Protein AF-A0A2L2WU23-F1 (afdb_monomer_lite)

pLDDT: mean 81.46, std 13.73, range [30.39, 94.69]

Sequence (213 aa):
MAIRAWKSANEEVYANFCKRMDAVAKGDISVLIDMYLMMRDCVPPEALMMYNWLSDFVNSKDVTAITNQQWAGQYTETIAQCITNKRLWIGVNIKMGTIELLTSPKSELLMVHSETPIEIWNRLPQELRSYLIGQLDMFMRNSKGCYLLSKLERKMVYQFLTYISQIIFLSYAVFISGFMANLYDRVMEKKEDLAYCMWKRRVSLTPSGTRDL

Secondary structure (DSSP, 8-state):
-HHHHHHHHSHHHHHHHHHHHHHHTTT--HHHHHHHHHHHTTS-HHHHHHHHHHHHHHTT--HHHHHTS-TTGGGHHHHHHHHH-TT-EEEEETTTTEEEEESS--TTSEEEE---HHHHHHHS-HHHHHHHHHHHHHHTB-TTS-BSS-HHHHHHHHHHHHHHHHHHHHHHHHHHHHHHHHHHHHHHTS--HHHHHHHHHHHHT--------

Radius of gyration: 21.83 Å; chains: 1; bounding box: 50×45×57 Å

Foldseek 3Di:
DVLVVVCVVCVVLLVVLVVQVVCVVVVNCVLVVVVVVLLVVLFDVLCVLLVVLVVCVVVVPDPVVSVPGQNRPPCSVVLVCLQVPQQWKWWFQLVQLDTDIDSDDDPNTDIHHHDQLVVVLVPDDPVVNVVVLVVVLVVQADPVSDGVDDPVVSVVVSRVVSVVVSSVVVSVVSSSSSSSVSLVCCCPVVVDSSSSSVVVVVVVPDPDPPDDD

Structure (mmCIF, N/CA/C/O backbone):
data_AF-A0A2L2WU23-F1
#
_entry.id   AF-A0A2L2WU23-F1
#
loop_
_atom_site.group_PDB
_atom_site.id
_atom_site.type_symbol
_atom_site.label_atom_id
_atom_site.label_alt_id
_atom_site.label_comp_id
_atom_site.label_asym_id
_atom_site.label_entity_id
_atom_site.label_seq_id
_atom_site.pdbx_PDB_ins_code
_atom_site.Cartn_x
_atom_site.Cartn_y
_atom_site.Cartn_z
_atom_site.occupancy
_atom_site.B_iso_or_equiv
_atom_site.auth_seq_id
_atom_site.auth_comp_id
_atom_site.auth_asym_id
_atom_site.auth_atom_id
_atom_site.pdbx_PDB_model_num
ATOM 1 N N . MET A 1 1 ? 14.433 -18.465 -18.340 1.00 43.06 1 MET A N 1
ATOM 2 C CA . MET A 1 1 ? 15.187 -18.437 -19.626 1.00 43.06 1 MET A CA 1
ATOM 3 C C . MET A 1 1 ? 15.244 -17.067 -20.350 1.00 43.06 1 MET A C 1
ATOM 5 O O . MET A 1 1 ? 16.339 -16.667 -20.728 1.00 43.06 1 MET A O 1
ATOM 9 N N . ALA A 1 2 ? 14.149 -16.299 -20.492 1.00 53.19 2 ALA A N 1
ATOM 10 C CA . ALA A 1 2 ? 14.125 -15.024 -21.251 1.00 53.19 2 ALA A CA 1
ATOM 11 C C . ALA A 1 2 ? 15.047 -13.898 -20.713 1.00 53.19 2 ALA A C 1
ATOM 13 O O . ALA A 1 2 ? 15.707 -13.206 -21.483 1.00 53.19 2 ALA A O 1
ATOM 14 N N . ILE A 1 3 ? 15.172 -13.761 -19.387 1.00 47.31 3 ILE A N 1
ATOM 15 C CA . ILE A 1 3 ? 15.964 -12.689 -18.746 1.00 47.31 3 ILE A CA 1
ATOM 16 C C . ILE A 1 3 ? 17.479 -12.830 -19.009 1.00 47.31 3 ILE A C 1
ATOM 18 O O . ILE A 1 3 ? 18.181 -11.829 -19.130 1.00 47.31 3 ILE A O 1
ATOM 22 N N . ARG A 1 4 ? 18.008 -14.060 -19.127 1.00 51.59 4 ARG A N 1
ATOM 23 C CA . ARG A 1 4 ? 19.444 -14.291 -19.400 1.00 51.59 4 ARG A CA 1
ATOM 24 C C . ARG A 1 4 ? 19.812 -13.964 -20.848 1.00 51.59 4 ARG A C 1
ATOM 26 O O . ARG A 1 4 ? 20.832 -13.320 -21.069 1.00 51.59 4 ARG A O 1
ATOM 33 N N . ALA A 1 5 ? 18.964 -14.349 -21.802 1.00 57.47 5 ALA A N 1
ATOM 34 C CA . ALA A 1 5 ? 19.146 -14.011 -23.213 1.00 57.47 5 ALA A CA 1
ATOM 35 C C . ALA A 1 5 ? 19.104 -12.488 -23.434 1.00 57.47 5 ALA A C 1
ATOM 37 O O . ALA A 1 5 ? 19.942 -11.930 -24.135 1.00 57.47 5 ALA A O 1
ATOM 38 N N . TRP A 1 6 ? 18.199 -11.794 -22.742 1.00 57.72 6 TRP A N 1
ATOM 39 C CA . TRP A 1 6 ? 18.045 -10.344 -22.866 1.00 57.72 6 TRP A CA 1
ATOM 40 C C . TRP A 1 6 ? 19.124 -9.543 -22.108 1.00 57.72 6 TRP A C 1
ATOM 42 O O . TRP A 1 6 ? 19.470 -8.435 -22.513 1.00 57.72 6 TRP A O 1
ATOM 52 N N . LYS A 1 7 ? 19.728 -10.125 -21.055 1.00 52.91 7 LYS A N 1
ATOM 53 C CA . LYS A 1 7 ? 20.923 -9.587 -20.375 1.00 52.91 7 LYS A CA 1
ATOM 54 C C . LYS A 1 7 ? 22.133 -9.518 -21.303 1.00 52.91 7 LYS A C 1
ATOM 56 O O . LYS A 1 7 ? 22.841 -8.521 -21.244 1.00 52.91 7 LYS A O 1
ATOM 61 N N . SER A 1 8 ? 22.335 -10.542 -22.130 1.00 64.19 8 SER A N 1
ATOM 62 C CA . SER A 1 8 ? 23.409 -10.561 -23.130 1.00 64.19 8 SER A CA 1
ATOM 63 C C . SER A 1 8 ? 23.179 -9.537 -24.242 1.00 64.19 8 SER A C 1
ATOM 65 O O . SER A 1 8 ? 24.140 -9.003 -24.776 1.00 64.19 8 SER A O 1
ATOM 67 N N . ALA A 1 9 ? 21.917 -9.255 -24.582 1.00 70.50 9 ALA A N 1
ATOM 68 C CA . ALA A 1 9 ? 21.565 -8.299 -25.631 1.00 70.50 9 ALA A CA 1
ATOM 69 C C . ALA A 1 9 ? 21.628 -6.823 -25.182 1.00 70.50 9 ALA A C 1
ATOM 71 O O . ALA A 1 9 ? 21.719 -5.947 -26.031 1.00 70.50 9 ALA A O 1
ATOM 72 N N . ASN A 1 10 ? 21.589 -6.541 -23.871 1.00 74.75 10 ASN A N 1
ATOM 73 C CA . ASN A 1 10 ? 21.481 -5.180 -23.311 1.00 74.75 10 ASN A CA 1
ATOM 74 C C . ASN A 1 10 ? 22.509 -4.924 -22.189 1.00 74.75 10 ASN A C 1
ATOM 76 O O . ASN A 1 10 ? 22.209 -4.308 -21.159 1.00 74.75 10 ASN A O 1
ATOM 80 N N . GLU A 1 11 ? 23.713 -5.479 -22.331 1.00 78.81 11 GLU A N 1
ATOM 81 C CA . GLU A 1 11 ? 24.765 -5.394 -21.312 1.00 78.81 11 GLU A CA 1
ATOM 82 C C . GLU A 1 11 ? 25.292 -3.963 -21.140 1.00 78.81 11 GLU A C 1
ATOM 84 O O . GLU A 1 11 ? 25.445 -3.499 -20.009 1.00 78.81 11 GLU A O 1
ATOM 89 N N . GLU A 1 12 ? 25.460 -3.239 -22.247 1.00 82.81 12 GLU A N 1
ATOM 90 C CA . GLU A 1 12 ? 25.927 -1.849 -22.266 1.00 82.81 12 GLU A CA 1
ATOM 91 C C . GLU A 1 12 ? 24.953 -0.898 -21.556 1.00 82.81 12 GLU A C 1
ATOM 93 O O . GLU A 1 12 ? 25.359 -0.116 -20.694 1.00 82.81 12 GLU A O 1
ATOM 98 N N . VAL A 1 13 ? 23.651 -1.036 -21.831 1.00 83.31 13 VAL A N 1
ATOM 99 C CA . VAL A 1 13 ? 22.577 -0.271 -21.176 1.00 83.31 13 VAL A CA 1
ATOM 100 C C . VAL A 1 13 ? 22.636 -0.445 -19.656 1.00 83.31 13 VAL A C 1
ATOM 102 O O . VAL A 1 13 ? 22.586 0.526 -18.897 1.00 83.31 13 VAL A O 1
ATOM 105 N N . TYR A 1 14 ? 22.805 -1.686 -19.193 1.00 82.62 14 TYR A N 1
ATOM 106 C CA . TYR A 1 14 ? 22.882 -1.973 -17.765 1.00 82.62 14 TYR A CA 1
ATOM 107 C C . TYR A 1 14 ? 24.182 -1.477 -17.124 1.00 82.62 14 TYR A C 1
ATOM 109 O O . TYR A 1 14 ? 24.151 -0.964 -16.006 1.00 82.62 14 TYR A O 1
ATOM 117 N N . ALA A 1 15 ? 25.320 -1.608 -17.808 1.00 85.06 15 ALA A N 1
ATOM 118 C CA . ALA A 1 15 ? 26.594 -1.081 -17.329 1.00 85.06 15 ALA A CA 1
ATOM 119 C C . ALA A 1 15 ? 26.538 0.447 -17.170 1.00 85.06 15 ALA A C 1
ATOM 121 O O . ALA A 1 15 ? 26.981 0.980 -16.149 1.00 85.06 15 ALA A O 1
ATOM 122 N N . ASN A 1 16 ? 25.915 1.144 -18.126 1.00 88.69 16 ASN A N 1
ATOM 123 C CA . ASN A 1 16 ? 25.676 2.579 -18.035 1.00 88.69 16 ASN A CA 1
ATOM 124 C C . ASN A 1 16 ? 24.768 2.930 -16.845 1.00 88.69 16 ASN A C 1
ATOM 126 O O . ASN A 1 16 ? 25.103 3.812 -16.057 1.00 88.69 16 ASN A O 1
ATOM 130 N N . PHE A 1 17 ? 23.663 2.205 -16.644 1.00 87.69 17 PHE A N 1
ATOM 131 C CA . PHE A 1 17 ? 22.803 2.399 -15.471 1.00 87.69 17 PHE A CA 1
ATOM 132 C C . PHE A 1 17 ? 23.567 2.228 -14.147 1.00 87.69 17 PHE A C 1
ATOM 134 O O . PHE A 1 17 ? 23.446 3.077 -13.265 1.00 87.69 17 PHE A O 1
ATOM 141 N N . CYS A 1 18 ? 24.394 1.186 -14.009 1.00 86.50 18 CYS A N 1
ATOM 142 C CA . CYS A 1 18 ? 25.235 0.991 -12.823 1.00 86.50 18 CYS A CA 1
ATOM 143 C C . CYS A 1 18 ? 26.189 2.172 -12.599 1.00 86.50 18 CYS A C 1
ATOM 145 O O . CYS A 1 18 ? 26.242 2.709 -11.496 1.00 86.50 18 CYS A O 1
ATOM 147 N N . LYS A 1 19 ? 26.864 2.645 -13.653 1.00 91.31 19 LYS A N 1
ATOM 148 C CA . LYS A 1 19 ? 27.746 3.819 -13.579 1.00 91.31 19 LYS A CA 1
ATOM 149 C C . LYS A 1 19 ? 27.000 5.068 -13.101 1.00 91.31 19 LYS A C 1
ATOM 151 O O . LYS A 1 19 ? 27.521 5.816 -12.276 1.00 91.31 19 LYS A O 1
ATOM 156 N N . ARG A 1 20 ? 25.778 5.291 -13.597 1.00 92.19 20 ARG A N 1
ATOM 157 C CA . ARG A 1 20 ? 24.922 6.404 -13.161 1.00 92.19 20 ARG A CA 1
ATOM 158 C C . ARG A 1 20 ? 24.491 6.251 -11.700 1.00 92.19 20 ARG A C 1
ATOM 160 O O . ARG A 1 20 ? 24.476 7.231 -10.968 1.00 92.19 20 ARG A O 1
ATOM 167 N N . MET A 1 21 ? 24.195 5.031 -11.252 1.00 89.81 21 MET A N 1
ATOM 168 C CA . MET A 1 21 ? 23.895 4.749 -9.844 1.00 89.81 21 MET A CA 1
ATOM 169 C C . MET A 1 21 ? 25.093 5.003 -8.923 1.00 89.81 21 MET A C 1
ATOM 171 O O . MET A 1 21 ? 24.903 5.539 -7.836 1.00 89.81 21 MET A O 1
ATOM 175 N N . ASP A 1 22 ? 26.314 4.675 -9.346 1.00 91.56 22 ASP A N 1
ATOM 176 C CA . ASP A 1 22 ? 27.530 4.959 -8.571 1.00 91.56 22 ASP A CA 1
ATOM 177 C C . ASP A 1 22 ? 27.827 6.467 -8.500 1.00 91.56 22 ASP A C 1
ATOM 179 O O . ASP A 1 22 ? 28.384 6.960 -7.515 1.00 91.56 22 ASP A O 1
ATOM 183 N N . ALA A 1 23 ? 27.424 7.225 -9.524 1.00 93.88 23 ALA A N 1
ATOM 184 C CA . ALA A 1 23 ? 27.552 8.680 -9.554 1.00 93.88 23 ALA A CA 1
ATOM 185 C C . ALA A 1 23 ? 26.626 9.393 -8.547 1.00 93.88 23 ALA A C 1
ATOM 187 O O . ALA A 1 23 ? 26.940 10.511 -8.135 1.00 93.88 23 ALA A O 1
ATOM 188 N N . VAL A 1 24 ? 25.571 8.729 -8.054 1.00 94.31 24 VAL A N 1
ATOM 189 C CA . VAL A 1 24 ? 24.701 9.254 -6.981 1.00 94.31 24 VAL A CA 1
ATOM 190 C C . VAL A 1 24 ? 25.503 9.559 -5.719 1.00 94.31 24 VAL A C 1
ATOM 192 O O . VAL A 1 24 ? 25.314 10.610 -5.112 1.00 94.31 24 VAL A O 1
ATOM 195 N N . ALA A 1 25 ? 26.458 8.696 -5.355 1.00 90.75 25 ALA A N 1
ATOM 196 C CA . ALA A 1 25 ? 27.334 8.926 -4.202 1.00 90.75 25 ALA A CA 1
ATOM 197 C C . ALA A 1 25 ? 28.222 10.175 -4.364 1.00 90.75 25 ALA A C 1
ATOM 199 O O . A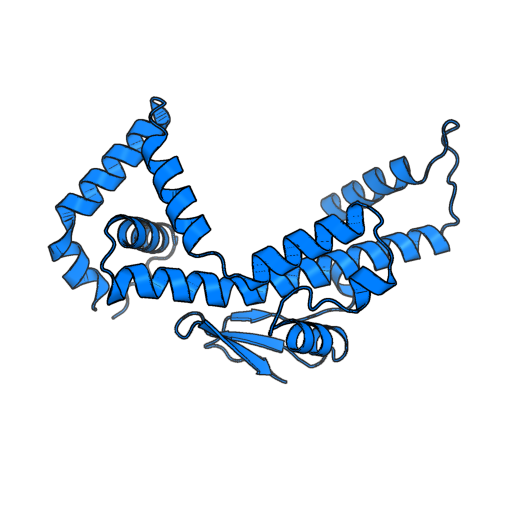LA A 1 25 ? 28.757 10.690 -3.386 1.00 90.75 25 ALA A O 1
ATOM 200 N N . LYS A 1 26 ? 28.371 10.668 -5.599 1.00 94.31 26 LYS A N 1
ATOM 201 C CA . LYS A 1 26 ? 29.126 11.873 -5.96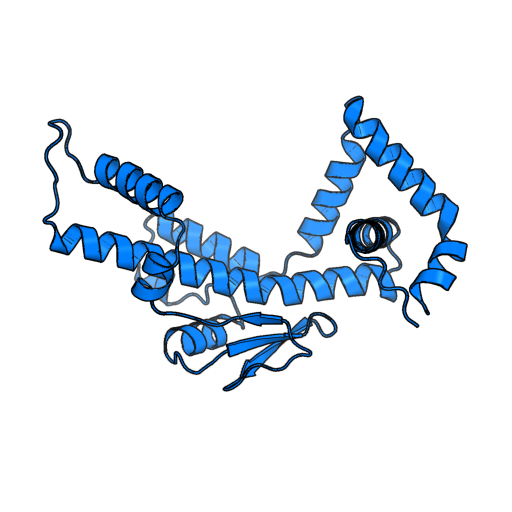1 1.00 94.31 26 LYS A CA 1
ATOM 202 C C . LYS A 1 26 ? 28.218 13.086 -6.211 1.00 94.31 26 LYS A C 1
ATOM 204 O O . LYS A 1 26 ? 28.714 14.125 -6.632 1.00 94.31 26 LYS A O 1
ATOM 209 N N . GLY A 1 27 ? 26.914 12.961 -5.950 1.00 92.88 27 GLY A N 1
ATOM 210 C CA . GLY A 1 27 ? 25.930 14.040 -6.062 1.00 92.88 27 GLY A CA 1
ATOM 211 C C . GLY A 1 27 ? 25.164 14.104 -7.387 1.00 92.88 27 GLY A C 1
ATOM 212 O O . GLY A 1 27 ? 24.261 14.929 -7.505 1.00 92.88 27 GLY A O 1
ATOM 213 N N . ASP A 1 28 ? 25.455 13.241 -8.367 1.00 94.69 28 ASP A N 1
ATOM 214 C CA . ASP A 1 28 ? 24.649 13.158 -9.592 1.00 94.69 28 ASP A CA 1
ATOM 215 C C . ASP A 1 28 ? 23.385 12.327 -9.338 1.00 94.69 28 ASP A C 1
ATOM 217 O O . ASP A 1 28 ? 23.391 11.096 -9.378 1.00 94.69 28 ASP A O 1
ATOM 221 N N . ILE A 1 29 ? 22.282 13.020 -9.069 1.00 93.50 29 ILE A N 1
ATOM 222 C CA . ILE A 1 29 ? 20.980 12.410 -8.784 1.00 93.50 29 ILE A CA 1
ATOM 223 C C . ILE A 1 29 ? 20.111 12.205 -10.033 1.00 93.50 29 ILE A C 1
ATOM 225 O O . ILE A 1 29 ? 18.953 11.812 -9.895 1.00 93.50 29 ILE A O 1
ATOM 229 N N . SER A 1 30 ? 20.626 12.452 -11.245 1.00 93.44 30 SER A N 1
ATOM 230 C CA . SER A 1 30 ? 19.836 12.371 -12.487 1.00 93.44 30 SER A CA 1
ATOM 231 C C . SER A 1 30 ? 19.141 11.018 -12.648 1.00 93.44 30 SER A C 1
ATOM 233 O O . SER A 1 30 ? 17.961 10.954 -12.975 1.00 93.44 30 SER A O 1
ATOM 235 N N . VAL A 1 31 ? 19.840 9.924 -12.331 1.00 90.00 31 VAL A N 1
ATOM 236 C CA . VAL A 1 31 ? 19.267 8.574 -12.399 1.00 90.00 31 VAL A CA 1
ATOM 237 C C . VAL A 1 31 ? 18.125 8.383 -11.408 1.00 90.00 31 VAL A C 1
ATOM 239 O O . VAL A 1 31 ? 17.145 7.731 -11.743 1.00 90.00 31 VAL A O 1
ATOM 242 N N . LEU A 1 32 ? 18.193 8.988 -10.218 1.00 91.19 32 LEU A N 1
ATOM 243 C CA . LEU A 1 32 ? 17.108 8.912 -9.239 1.00 91.19 32 LEU A CA 1
ATOM 244 C C . LEU A 1 32 ? 15.871 9.678 -9.714 1.00 91.19 32 LEU A C 1
ATOM 246 O O . LEU A 1 32 ? 14.756 9.206 -9.501 1.00 91.19 32 LEU A O 1
ATOM 250 N N . ILE A 1 33 ? 16.065 10.825 -10.372 1.00 92.25 33 ILE A N 1
ATOM 251 C CA . ILE A 1 33 ? 14.976 11.603 -10.975 1.00 92.25 33 ILE A CA 1
ATOM 252 C C . ILE A 1 33 ? 14.303 10.783 -12.075 1.00 92.25 33 ILE A C 1
ATOM 254 O O . ILE A 1 33 ? 13.083 10.630 -12.050 1.00 92.25 33 ILE A O 1
ATOM 258 N N . ASP A 1 34 ? 15.081 10.191 -12.982 1.00 91.12 34 ASP A N 1
ATOM 259 C CA . ASP A 1 34 ? 14.532 9.359 -14.055 1.00 91.12 34 ASP A CA 1
ATOM 260 C C . ASP A 1 34 ? 13.755 8.161 -13.488 1.00 91.12 34 ASP A C 1
ATOM 262 O O . ASP A 1 34 ? 12.643 7.862 -13.928 1.00 91.12 34 ASP A O 1
ATOM 266 N N . MET A 1 35 ? 14.315 7.486 -12.474 1.00 90.00 35 MET A N 1
ATOM 267 C CA . MET A 1 35 ? 13.651 6.372 -11.792 1.00 90.00 35 MET A CA 1
ATOM 268 C C . MET A 1 35 ? 12.337 6.827 -11.152 1.00 90.00 35 MET A C 1
ATOM 270 O O . MET A 1 35 ? 11.329 6.133 -11.265 1.00 90.00 35 MET A O 1
ATOM 274 N N . TYR A 1 36 ? 12.331 7.984 -10.488 1.00 89.69 36 TYR A N 1
ATOM 275 C CA . TYR A 1 36 ? 11.132 8.546 -9.874 1.00 89.69 36 TYR A CA 1
ATOM 276 C C . TYR A 1 36 ? 10.054 8.862 -10.911 1.00 89.69 36 TYR A C 1
ATOM 278 O O . TYR A 1 36 ? 8.905 8.473 -10.712 1.00 89.69 36 TYR A O 1
ATOM 286 N N . LEU A 1 37 ? 10.410 9.519 -12.018 1.00 90.44 37 LEU A N 1
ATOM 287 C CA . LEU A 1 37 ? 9.469 9.841 -13.092 1.00 90.44 37 LEU A CA 1
ATOM 288 C C . LEU A 1 37 ? 8.864 8.569 -13.691 1.00 90.44 37 LEU A C 1
ATOM 290 O O . LEU A 1 37 ? 7.648 8.482 -13.836 1.00 90.44 37 LEU A O 1
ATOM 294 N N . MET A 1 38 ? 9.684 7.547 -13.939 1.00 89.50 38 MET A N 1
ATOM 295 C CA . MET A 1 38 ? 9.197 6.269 -14.452 1.00 89.50 38 MET A CA 1
ATOM 296 C C . MET A 1 38 ? 8.267 5.567 -13.454 1.00 89.50 38 MET A C 1
ATOM 298 O O . MET A 1 38 ? 7.190 5.113 -13.837 1.00 89.50 38 MET A O 1
ATOM 302 N N . MET A 1 39 ? 8.624 5.533 -12.163 1.00 88.31 39 MET A N 1
ATOM 303 C CA . MET A 1 39 ? 7.749 4.983 -11.123 1.00 88.31 39 MET A CA 1
ATOM 304 C C . MET A 1 39 ? 6.433 5.753 -11.031 1.00 88.31 39 MET A C 1
ATOM 306 O O . MET A 1 39 ? 5.379 5.127 -10.996 1.00 88.31 39 MET A O 1
ATOM 310 N N . ARG A 1 40 ? 6.475 7.090 -11.031 1.00 89.50 40 ARG A N 1
ATOM 311 C CA . ARG A 1 40 ? 5.285 7.950 -11.019 1.00 89.50 40 ARG A CA 1
ATOM 312 C C . ARG A 1 40 ? 4.356 7.597 -12.173 1.00 89.50 40 ARG A C 1
ATOM 314 O O . ARG A 1 40 ? 3.166 7.419 -11.957 1.00 89.50 40 ARG A O 1
ATOM 321 N N . ASP A 1 41 ? 4.903 7.436 -13.368 1.00 90.06 41 ASP A N 1
ATOM 322 C CA . ASP A 1 41 ? 4.113 7.123 -14.552 1.00 90.06 41 ASP A CA 1
ATOM 323 C C . ASP A 1 41 ? 3.659 5.645 -14.609 1.00 90.06 41 ASP A C 1
ATOM 325 O O . ASP A 1 41 ? 2.952 5.254 -15.539 1.00 90.06 41 ASP A O 1
ATOM 329 N N . CYS A 1 42 ? 4.077 4.808 -13.650 1.00 90.00 42 CYS A N 1
ATOM 330 C CA . CYS A 1 42 ? 3.531 3.467 -13.421 1.00 90.00 42 CYS A CA 1
ATOM 331 C C . CYS A 1 42 ? 2.439 3.450 -12.343 1.00 90.00 42 CYS A C 1
ATOM 333 O O . CYS A 1 42 ? 1.738 2.446 -12.219 1.00 90.00 42 CYS A O 1
ATOM 335 N N . VAL A 1 43 ? 2.286 4.515 -11.548 1.00 91.19 43 VAL A N 1
ATOM 336 C CA . VAL A 1 43 ? 1.273 4.575 -10.488 1.00 91.19 43 VAL A CA 1
ATOM 337 C C . VAL A 1 43 ? -0.124 4.519 -11.119 1.00 91.19 43 VAL A C 1
ATOM 339 O O . VAL A 1 43 ? -0.428 5.341 -11.985 1.00 91.19 43 VAL A O 1
ATOM 342 N N . PRO A 1 44 ? -0.985 3.569 -10.712 1.00 91.62 44 PRO A N 1
ATOM 343 C CA . PRO A 1 44 ? -2.335 3.477 -11.252 1.00 91.62 44 PRO A CA 1
ATOM 344 C C . PRO A 1 44 ? -3.185 4.685 -10.815 1.00 91.62 44 PRO A C 1
ATOM 346 O O . PRO A 1 44 ? -2.991 5.203 -9.709 1.00 91.62 44 PRO A O 1
ATOM 349 N N . PRO A 1 45 ? -4.146 5.137 -11.642 1.00 91.69 45 PRO A N 1
ATOM 350 C CA . PRO A 1 45 ? -4.976 6.303 -11.333 1.00 91.69 45 PRO A CA 1
ATOM 351 C C . PRO A 1 45 ? -5.768 6.144 -10.026 1.00 91.69 45 PRO A C 1
ATOM 353 O O . PRO A 1 45 ? -5.986 7.127 -9.319 1.00 91.69 45 PRO A O 1
ATOM 356 N N . GLU A 1 46 ? -6.132 4.919 -9.644 1.00 92.69 46 GLU A N 1
ATOM 357 C CA . GLU A 1 46 ? -6.817 4.617 -8.385 1.00 92.69 46 GLU A CA 1
ATOM 358 C C . GLU A 1 46 ? -5.999 5.028 -7.152 1.00 92.69 46 GLU A C 1
ATOM 360 O O . GLU A 1 46 ? -6.572 5.450 -6.148 1.00 92.69 46 GLU A O 1
ATOM 365 N N . ALA A 1 47 ? -4.665 4.991 -7.228 1.00 92.12 47 ALA A N 1
ATOM 366 C CA . ALA A 1 47 ? -3.823 5.481 -6.141 1.00 92.12 47 ALA A CA 1
ATOM 367 C C . ALA A 1 47 ? -3.950 6.999 -5.972 1.00 92.12 47 ALA A C 1
ATOM 369 O O . ALA A 1 47 ? -4.017 7.494 -4.848 1.00 92.12 47 ALA A O 1
ATOM 370 N N . LEU A 1 48 ? -4.049 7.745 -7.078 1.00 89.81 48 LEU A N 1
ATOM 371 C CA . LEU A 1 48 ? -4.284 9.187 -7.034 1.00 89.81 48 LEU A CA 1
ATOM 372 C C . LEU A 1 48 ? -5.663 9.516 -6.449 1.00 89.81 48 LEU A C 1
ATOM 374 O O . LEU A 1 48 ? -5.776 10.451 -5.658 1.00 89.81 48 LEU A O 1
ATOM 378 N N . MET A 1 49 ? -6.690 8.723 -6.774 1.00 91.19 49 MET A N 1
ATOM 379 C CA . MET A 1 49 ? -8.020 8.859 -6.166 1.00 91.19 49 MET A CA 1
ATOM 380 C C . MET A 1 49 ? -7.951 8.716 -4.644 1.00 91.19 49 MET A C 1
ATOM 382 O O . MET A 1 49 ? -8.528 9.535 -3.931 1.00 91.19 49 MET A O 1
ATOM 386 N N . MET A 1 50 ? -7.175 7.753 -4.142 1.00 91.38 50 MET A N 1
ATOM 387 C CA . MET A 1 50 ? -6.987 7.559 -2.705 1.00 91.38 50 MET A CA 1
ATOM 388 C C . MET A 1 50 ? -6.278 8.737 -2.043 1.00 91.38 50 MET A C 1
ATOM 390 O O . MET A 1 50 ? -6.683 9.163 -0.964 1.00 91.38 50 MET A O 1
ATOM 394 N N . TYR A 1 51 ? -5.233 9.284 -2.666 1.00 88.62 51 TYR A N 1
ATOM 395 C CA . TYR A 1 51 ? -4.544 10.456 -2.124 1.00 88.62 51 TYR A CA 1
ATOM 396 C C . TYR A 1 51 ? -5.449 11.687 -2.079 1.00 88.62 51 TYR A C 1
ATOM 398 O O . TYR A 1 51 ? -5.444 12.406 -1.080 1.00 88.62 51 TYR A O 1
ATOM 406 N N . ASN A 1 52 ? -6.255 11.904 -3.119 1.00 88.12 52 ASN A N 1
ATOM 407 C CA . ASN A 1 52 ? -7.239 12.985 -3.144 1.00 88.12 52 ASN A CA 1
ATOM 408 C C . ASN A 1 52 ? -8.297 12.788 -2.052 1.00 88.12 52 ASN A C 1
ATOM 410 O O . ASN A 1 52 ? -8.573 13.714 -1.295 1.00 88.12 52 ASN A O 1
ATOM 414 N N . TRP A 1 53 ? -8.810 11.566 -1.906 1.00 87.88 53 TRP A N 1
ATOM 415 C CA . TRP A 1 53 ? -9.764 11.209 -0.858 1.00 87.88 53 TRP A CA 1
ATOM 416 C C . TRP A 1 53 ? -9.190 11.425 0.552 1.00 87.88 53 TRP A C 1
ATOM 418 O O . TRP A 1 53 ? -9.839 12.026 1.406 1.00 87.88 53 TRP A O 1
ATOM 428 N N . LEU A 1 54 ? -7.940 11.012 0.795 1.00 86.75 54 LEU A N 1
ATOM 429 C CA . LEU A 1 54 ? -7.238 11.256 2.060 1.00 86.75 54 LEU A CA 1
ATOM 430 C C . LEU A 1 54 ? -7.020 12.751 2.314 1.00 86.75 54 LEU A C 1
ATOM 432 O O . LEU A 1 54 ? -7.155 13.204 3.449 1.00 86.75 54 LEU A O 1
ATOM 436 N N . SER A 1 55 ? -6.689 13.521 1.276 1.00 85.56 55 SER A N 1
ATOM 437 C CA . SER A 1 55 ? -6.539 14.972 1.382 1.00 85.56 55 SER A CA 1
ATOM 438 C C . SER A 1 55 ? -7.857 15.633 1.778 1.00 85.56 55 SER A C 1
ATOM 440 O O . SER A 1 55 ? -7.880 16.453 2.693 1.00 85.56 55 SER A O 1
ATOM 442 N N . ASP A 1 56 ? -8.961 15.237 1.150 1.00 86.06 56 ASP A N 1
ATOM 443 C CA . ASP A 1 56 ? -10.300 15.738 1.462 1.00 86.06 56 ASP A CA 1
ATOM 444 C C . ASP A 1 56 ? -10.713 15.392 2.899 1.00 86.06 56 ASP A C 1
ATOM 446 O O . ASP A 1 56 ? -11.251 16.248 3.606 1.00 86.06 56 ASP A O 1
ATOM 450 N N . PHE A 1 57 ? -10.379 14.181 3.355 1.00 82.06 57 PHE A N 1
ATOM 451 C CA . PHE A 1 57 ? -10.585 13.736 4.732 1.00 82.06 57 PHE A CA 1
ATOM 452 C C . PHE A 1 57 ? -9.800 14.579 5.746 1.00 82.06 57 PHE A C 1
ATOM 454 O O . PHE A 1 57 ? -10.375 15.080 6.711 1.00 82.06 57 PHE A O 1
ATOM 461 N N . VAL A 1 58 ? -8.498 14.786 5.526 1.00 82.56 58 VAL A N 1
ATOM 462 C CA . VAL A 1 58 ? -7.645 15.576 6.434 1.00 82.56 58 VAL A CA 1
ATOM 463 C C . VAL A 1 58 ? -8.052 17.049 6.446 1.00 82.56 58 VAL A C 1
ATOM 465 O O . VAL A 1 58 ? -8.070 17.680 7.501 1.00 82.56 58 VAL A O 1
ATOM 468 N N . ASN A 1 59 ? -8.441 17.590 5.292 1.00 84.50 59 ASN A N 1
ATOM 469 C CA . ASN A 1 59 ? -8.889 18.975 5.160 1.00 84.50 59 ASN A CA 1
ATOM 470 C C . ASN A 1 59 ? -10.329 19.198 5.653 1.00 84.50 59 ASN A C 1
ATOM 472 O O . ASN A 1 59 ? -10.870 20.284 5.459 1.00 84.50 59 ASN A O 1
ATOM 476 N N . SER A 1 60 ? -10.941 18.198 6.304 1.00 76.38 60 SER A N 1
ATOM 477 C CA . SER A 1 60 ? -12.273 18.286 6.915 1.00 76.38 60 SER A CA 1
ATOM 478 C C . SER A 1 60 ? -13.349 18.774 5.942 1.00 76.38 60 SER A C 1
ATOM 480 O O . SER A 1 60 ? -14.254 19.521 6.325 1.00 76.38 60 SER A O 1
ATOM 482 N N . LYS A 1 61 ? -13.254 18.366 4.669 1.00 78.81 61 LYS A N 1
ATOM 483 C CA . LYS A 1 61 ? -14.363 18.550 3.729 1.00 78.81 61 LYS A CA 1
ATOM 484 C C . LYS A 1 61 ? -15.585 17.769 4.220 1.00 78.81 61 LYS A C 1
ATOM 486 O O . LYS A 1 61 ? -15.471 16.860 5.039 1.00 78.81 61 LYS A O 1
ATOM 491 N N . ASP A 1 62 ? -16.760 18.146 3.721 1.00 77.25 62 ASP A N 1
ATOM 492 C CA . ASP A 1 62 ? -18.029 17.535 4.120 1.00 77.25 62 ASP A CA 1
ATOM 493 C C . ASP A 1 62 ? -17.970 15.998 4.023 1.00 77.25 62 ASP A C 1
ATOM 495 O O . ASP A 1 62 ? -17.588 15.436 2.994 1.00 77.25 62 ASP A O 1
ATOM 499 N N . VAL A 1 63 ? -18.370 15.318 5.101 1.00 69.88 63 VAL A N 1
ATOM 500 C CA . VAL A 1 63 ? -18.385 13.851 5.196 1.00 69.88 63 VAL A CA 1
ATOM 501 C C . VAL A 1 63 ? -19.201 13.232 4.060 1.00 69.88 63 VAL A C 1
ATOM 503 O O . VAL A 1 63 ? -18.804 12.206 3.517 1.00 69.88 63 VAL A O 1
ATOM 506 N N . THR A 1 64 ? -20.289 13.874 3.635 1.00 67.88 64 THR A N 1
ATOM 507 C CA . THR A 1 64 ? -21.123 13.406 2.518 1.00 67.88 64 THR A CA 1
ATOM 508 C C . THR A 1 64 ? -20.396 13.468 1.173 1.00 67.88 64 THR A C 1
ATOM 510 O O . THR A 1 64 ? -20.609 12.611 0.314 1.00 67.88 64 THR A O 1
ATOM 513 N N . ALA A 1 65 ? -19.483 14.426 0.991 1.00 67.44 65 ALA A N 1
ATOM 514 C CA . ALA A 1 65 ? -18.628 14.498 -0.190 1.00 67.44 65 ALA A CA 1
ATOM 515 C C . ALA A 1 65 ? -17.567 13.383 -0.190 1.00 67.44 65 ALA A C 1
ATOM 517 O O . ALA A 1 65 ? -17.204 12.891 -1.255 1.00 67.44 65 ALA A O 1
ATOM 518 N N . ILE A 1 66 ? -17.118 12.951 0.992 1.00 67.38 66 ILE A N 1
ATOM 519 C CA . ILE A 1 66 ? -16.110 11.897 1.185 1.00 67.38 66 ILE A CA 1
ATOM 520 C C . ILE A 1 66 ? -16.721 10.495 1.025 1.00 67.38 66 ILE A C 1
ATOM 522 O O . ILE A 1 66 ? -16.091 9.614 0.440 1.00 67.38 66 ILE A O 1
ATOM 526 N N . THR A 1 67 ? -17.946 10.264 1.513 1.00 68.75 67 THR A N 1
ATOM 527 C CA . THR A 1 67 ? -18.603 8.941 1.469 1.00 68.75 67 THR A CA 1
ATOM 528 C C . THR A 1 67 ? -19.120 8.555 0.087 1.00 68.75 67 THR A C 1
ATOM 530 O O . THR A 1 67 ? -19.273 7.372 -0.193 1.00 68.75 67 THR A O 1
ATOM 533 N N . ASN A 1 68 ? -19.391 9.535 -0.778 1.00 70.62 68 ASN A N 1
ATOM 534 C CA . ASN A 1 68 ? -19.887 9.293 -2.136 1.00 70.62 68 ASN A CA 1
ATOM 535 C C . ASN A 1 68 ? -18.763 9.037 -3.157 1.00 70.62 68 ASN A C 1
ATOM 537 O O . ASN A 1 68 ? -19.042 8.776 -4.326 1.00 70.62 68 ASN A O 1
ATOM 541 N N . GLN A 1 69 ? -17.496 9.113 -2.740 1.00 74.38 69 GLN A N 1
ATOM 542 C CA . GLN A 1 69 ? -16.343 8.875 -3.603 1.00 74.38 69 GLN A CA 1
ATOM 543 C C . GLN A 1 69 ? -15.824 7.440 -3.465 1.00 74.38 69 GLN A C 1
ATOM 545 O O . GLN A 1 69 ? -15.638 6.921 -2.364 1.00 74.38 69 GLN A O 1
ATOM 550 N N . GLN A 1 70 ? -15.501 6.814 -4.597 1.00 85.00 70 GLN A N 1
ATOM 551 C CA . GLN A 1 70 ? -14.702 5.591 -4.609 1.00 85.00 70 GLN A CA 1
ATOM 552 C C . GLN A 1 70 ? -13.243 5.937 -4.301 1.00 85.00 70 GLN A C 1
ATOM 554 O O . GLN A 1 70 ? -12.503 6.377 -5.182 1.00 85.00 70 GLN A O 1
ATOM 559 N N . TRP A 1 71 ? -12.819 5.730 -3.053 1.00 88.56 71 TRP A N 1
ATOM 560 C CA . TRP A 1 71 ? -11.460 6.068 -2.613 1.00 88.56 71 TRP A CA 1
ATOM 561 C C . TRP A 1 71 ? -10.363 5.264 -3.326 1.00 88.56 71 TRP A C 1
ATOM 563 O O . TRP A 1 71 ? -9.213 5.674 -3.315 1.00 88.56 71 TRP A O 1
ATOM 573 N N . ALA A 1 72 ? -10.685 4.123 -3.933 1.00 91.44 72 ALA A N 1
ATOM 574 C CA . ALA A 1 72 ? -9.742 3.249 -4.630 1.00 91.44 72 ALA A CA 1
ATOM 575 C C . ALA A 1 72 ? -10.270 2.835 -6.016 1.00 91.44 72 ALA A C 1
ATOM 577 O O . ALA A 1 72 ? -9.936 1.757 -6.514 1.00 91.44 72 ALA A O 1
ATOM 578 N N . GLY A 1 73 ? -11.126 3.670 -6.620 1.00 90.75 73 GLY A N 1
ATOM 579 C CA . GLY A 1 73 ? -11.764 3.404 -7.910 1.00 90.75 73 GLY A CA 1
ATOM 580 C C . GLY A 1 73 ? -12.460 2.041 -7.942 1.00 90.75 73 GLY A C 1
ATOM 581 O O . GLY A 1 73 ? -13.225 1.694 -7.040 1.00 90.75 73 GLY A O 1
ATOM 582 N N . GLN A 1 74 ? -12.138 1.233 -8.953 1.00 90.50 74 GLN A N 1
ATOM 583 C CA . GLN A 1 74 ? -12.712 -0.106 -9.130 1.00 90.50 74 GLN A CA 1
ATOM 584 C C . GLN A 1 74 ? -12.410 -1.084 -7.979 1.00 90.50 74 GLN A C 1
ATOM 586 O O . GLN A 1 74 ? -13.135 -2.061 -7.804 1.00 90.50 74 GLN A O 1
ATOM 591 N N . TYR A 1 75 ? -11.376 -0.836 -7.167 1.00 92.19 75 TYR A N 1
ATOM 592 C CA . TYR A 1 75 ? -10.998 -1.730 -6.068 1.00 92.19 75 TYR A CA 1
ATOM 593 C C . TYR A 1 75 ? -11.724 -1.439 -4.753 1.00 92.19 75 TYR A C 1
ATOM 595 O O . TYR A 1 75 ? -11.624 -2.239 -3.821 1.00 92.19 75 TYR A O 1
ATOM 603 N N . THR A 1 76 ? -12.455 -0.323 -4.660 1.00 91.81 76 THR A N 1
ATOM 604 C CA . THR A 1 76 ? -13.159 0.092 -3.438 1.00 91.81 76 THR A CA 1
ATOM 605 C C . THR A 1 76 ? -14.051 -1.020 -2.882 1.00 91.81 76 THR A C 1
ATOM 607 O O . THR A 1 76 ? -13.934 -1.360 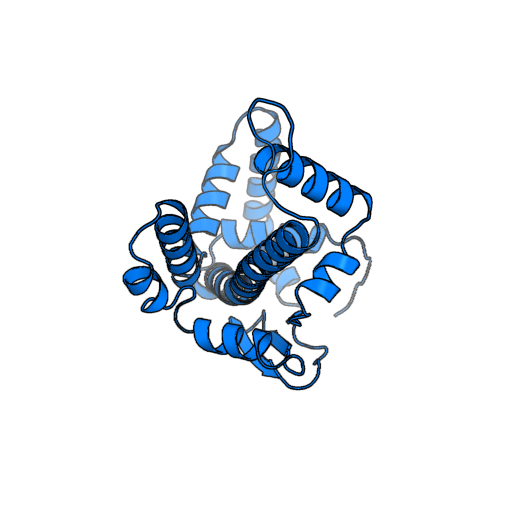-1.704 1.00 91.81 76 THR A O 1
ATOM 610 N N . GLU A 1 77 ? -14.879 -1.636 -3.727 1.00 91.06 77 GLU A N 1
ATOM 611 C CA . GLU A 1 77 ? -15.801 -2.696 -3.304 1.00 91.06 77 GLU A CA 1
ATOM 612 C C . GLU A 1 77 ? -15.049 -3.953 -2.845 1.00 91.06 77 GLU A C 1
ATOM 614 O O . GLU A 1 77 ? -15.324 -4.491 -1.775 1.00 91.06 77 GLU A O 1
ATOM 619 N N . THR A 1 78 ? -14.028 -4.380 -3.592 1.00 91.81 78 THR A N 1
ATOM 620 C CA . THR A 1 78 ? -13.190 -5.536 -3.235 1.00 91.81 78 THR A CA 1
ATOM 621 C C . THR A 1 78 ? -12.524 -5.358 -1.869 1.00 91.81 78 THR A C 1
ATOM 623 O O . THR A 1 78 ? -12.510 -6.281 -1.049 1.00 91.81 78 THR A O 1
ATOM 626 N N . ILE A 1 79 ? -11.993 -4.163 -1.592 1.00 92.00 79 ILE A N 1
ATOM 627 C CA . ILE A 1 79 ? -11.382 -3.836 -0.298 1.00 92.00 79 ILE A CA 1
ATOM 628 C C . ILE A 1 79 ? -12.444 -3.840 0.805 1.00 92.00 79 ILE A C 1
ATOM 630 O O . ILE A 1 79 ? -12.229 -4.449 1.855 1.00 92.00 79 ILE A O 1
ATOM 634 N N . ALA A 1 80 ? -13.598 -3.209 0.572 1.00 90.69 80 ALA A N 1
ATOM 635 C CA . ALA A 1 80 ? -14.693 -3.158 1.537 1.00 90.69 80 ALA A CA 1
ATOM 636 C C . ALA A 1 80 ? -15.207 -4.562 1.896 1.00 90.69 80 ALA A C 1
ATOM 638 O O . ALA A 1 80 ? -15.392 -4.875 3.075 1.00 90.69 80 ALA A O 1
ATOM 639 N N . GLN A 1 81 ? -15.366 -5.442 0.908 1.00 91.44 81 GLN A N 1
ATOM 640 C CA . GLN A 1 81 ? -15.762 -6.834 1.120 1.00 91.44 81 GLN A CA 1
ATOM 641 C C . GLN A 1 81 ? -14.709 -7.617 1.904 1.00 91.44 81 GLN A C 1
ATOM 643 O O . GLN A 1 81 ? -15.063 -8.383 2.795 1.00 91.44 81 GLN A O 1
ATOM 648 N N . CYS A 1 82 ? -13.420 -7.394 1.643 1.00 90.50 82 CYS A N 1
ATOM 649 C CA . CYS A 1 82 ? -12.346 -8.019 2.414 1.00 90.50 82 CYS A CA 1
ATOM 650 C C . CYS A 1 82 ? -12.349 -7.563 3.887 1.00 90.50 82 CYS A C 1
ATOM 652 O O . CYS A 1 82 ? -12.178 -8.371 4.795 1.00 90.50 82 CYS A O 1
ATOM 654 N N . ILE A 1 83 ? -12.599 -6.276 4.154 1.00 89.75 83 ILE A N 1
ATOM 655 C CA . ILE A 1 83 ? -12.700 -5.722 5.518 1.00 89.75 83 ILE A CA 1
ATOM 656 C C . ILE A 1 83 ? -13.935 -6.243 6.260 1.00 89.75 83 ILE A C 1
ATOM 658 O O . ILE A 1 83 ? -13.852 -6.610 7.434 1.00 89.75 83 ILE A O 1
ATOM 662 N N . THR A 1 84 ? -15.085 -6.278 5.591 1.00 88.81 84 THR A N 1
ATOM 663 C CA . THR A 1 84 ? -16.359 -6.669 6.209 1.00 88.81 84 THR A CA 1
ATOM 664 C C . THR A 1 84 ? -16.484 -8.184 6.370 1.00 88.81 84 THR A C 1
ATOM 666 O O . THR A 1 84 ? -16.947 -8.658 7.411 1.00 88.81 84 THR A O 1
ATOM 669 N N . ASN A 1 85 ? -16.017 -8.962 5.392 1.00 88.44 85 ASN A N 1
ATOM 670 C CA . ASN A 1 85 ? -16.014 -10.418 5.422 1.00 88.44 85 ASN A CA 1
ATOM 671 C C . ASN A 1 85 ? -14.603 -10.964 5.668 1.00 88.44 85 ASN A C 1
ATOM 673 O O . ASN A 1 85 ? -13.854 -11.298 4.754 1.00 88.44 85 ASN A O 1
ATOM 677 N N . LYS A 1 86 ? -14.299 -11.165 6.951 1.00 80.38 86 LYS A N 1
ATOM 678 C CA . LYS A 1 86 ? -12.997 -11.617 7.475 1.00 80.38 86 LYS A CA 1
ATOM 679 C C . LYS A 1 86 ? -12.534 -12.998 6.995 1.00 80.38 86 LYS A C 1
ATOM 681 O O . LYS A 1 86 ? -11.460 -13.445 7.384 1.00 80.38 86 LYS A O 1
ATOM 686 N N . ARG A 1 87 ? -13.343 -13.733 6.229 1.00 84.31 87 ARG A N 1
ATOM 687 C CA . ARG A 1 87 ? -12.933 -15.009 5.614 1.00 84.31 87 ARG A CA 1
ATOM 688 C C . ARG A 1 87 ? -12.314 -14.815 4.233 1.00 84.31 87 ARG A C 1
ATOM 690 O O . ARG A 1 87 ? -11.778 -15.771 3.679 1.00 84.31 87 ARG A O 1
ATOM 697 N N . LEU A 1 88 ? -12.426 -13.613 3.676 1.00 90.31 88 LEU A N 1
ATOM 698 C CA . LEU A 1 88 ? -11.951 -13.305 2.342 1.00 90.31 88 LEU A CA 1
ATOM 699 C C . LEU A 1 88 ? -10.491 -12.857 2.353 1.00 90.31 88 LEU A C 1
ATOM 701 O O . LEU A 1 88 ? -9.973 -12.307 3.324 1.00 90.31 88 LEU A O 1
ATOM 705 N N . TRP A 1 89 ? 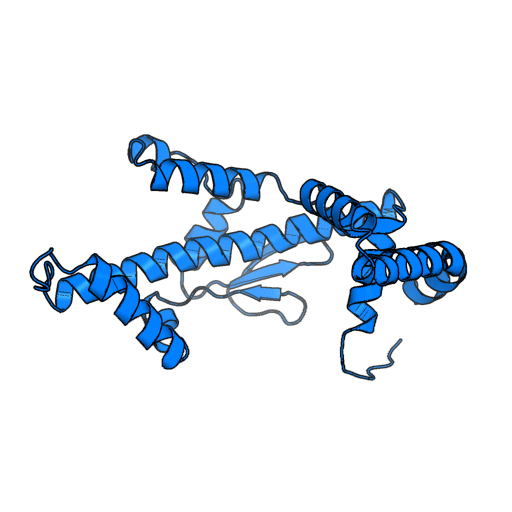-9.845 -13.123 1.230 1.00 92.25 89 TRP A N 1
ATOM 706 C CA . TRP A 1 89 ? -8.462 -12.822 0.930 1.00 92.25 89 TRP A CA 1
ATOM 707 C C . TRP A 1 89 ? -8.412 -12.082 -0.395 1.00 92.25 89 TRP A C 1
ATOM 709 O O . TRP A 1 89 ? -9.039 -12.504 -1.364 1.00 92.25 89 TRP A O 1
ATOM 719 N N . ILE A 1 90 ? -7.623 -11.021 -0.458 1.00 93.50 90 ILE A N 1
ATOM 720 C CA . ILE A 1 90 ? -7.261 -10.367 -1.709 1.00 93.50 90 ILE A CA 1
ATOM 721 C C . ILE A 1 90 ? -6.063 -11.128 -2.278 1.00 93.50 90 ILE A C 1
ATOM 723 O O . ILE A 1 90 ? -4.972 -11.103 -1.712 1.00 93.50 90 ILE A O 1
ATOM 727 N N . GLY A 1 91 ? -6.279 -11.845 -3.375 1.00 92.25 91 GLY A N 1
ATOM 728 C CA . GLY A 1 91 ? -5.233 -12.473 -4.168 1.00 92.25 91 GLY A CA 1
ATOM 729 C C . GLY A 1 91 ? -4.771 -11.525 -5.268 1.00 92.25 91 GLY A C 1
ATOM 730 O O . GLY A 1 91 ? -5.555 -11.138 -6.129 1.00 92.25 91 GLY A O 1
ATOM 731 N N . VAL A 1 92 ? -3.493 -11.162 -5.247 1.00 90.62 92 VAL A N 1
ATOM 732 C CA . VAL A 1 92 ? -2.869 -10.291 -6.243 1.00 90.62 92 VAL A CA 1
ATOM 733 C C . VAL A 1 92 ? -2.067 -11.136 -7.231 1.00 90.62 92 VAL A C 1
ATOM 735 O O . VAL A 1 92 ? -1.059 -11.751 -6.866 1.00 90.62 92 VAL A O 1
ATOM 738 N N . ASN A 1 93 ? -2.469 -11.130 -8.501 1.00 87.06 93 ASN A N 1
ATOM 739 C CA . ASN A 1 93 ? -1.688 -11.710 -9.585 1.00 87.06 93 ASN A CA 1
ATOM 740 C C . ASN A 1 93 ? -0.712 -10.666 -10.131 1.00 87.06 93 ASN A C 1
ATOM 742 O O . ASN A 1 93 ? -1.060 -9.827 -10.957 1.00 87.06 93 ASN A O 1
ATOM 746 N N . ILE A 1 94 ? 0.543 -10.739 -9.692 1.00 79.06 94 ILE A N 1
ATOM 747 C CA . ILE A 1 94 ? 1.582 -9.774 -10.082 1.00 79.06 94 ILE A CA 1
ATOM 748 C C . ILE A 1 94 ? 1.900 -9.847 -11.585 1.00 79.06 94 ILE A C 1
ATOM 750 O O . ILE A 1 94 ? 2.284 -8.841 -12.172 1.00 79.06 94 ILE A O 1
ATOM 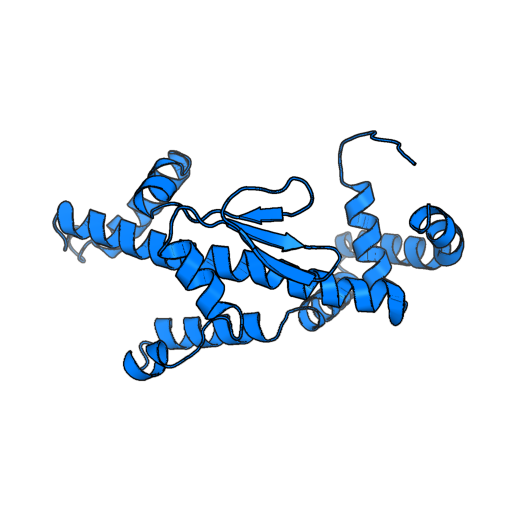754 N N . LYS A 1 95 ? 1.748 -11.020 -12.218 1.00 74.38 95 LYS A N 1
ATOM 755 C CA . LYS A 1 95 ? 2.060 -11.202 -13.646 1.00 74.38 95 LYS A CA 1
ATOM 756 C C . LYS A 1 95 ? 1.004 -10.572 -14.544 1.00 74.38 95 LYS A C 1
ATOM 758 O O . LYS A 1 95 ? 1.352 -9.970 -15.549 1.00 74.38 95 LYS A O 1
ATOM 763 N N . MET A 1 96 ? -0.267 -10.754 -14.196 1.00 78.38 96 MET A N 1
ATOM 764 C CA . MET A 1 96 ? -1.393 -10.260 -14.991 1.00 78.38 96 MET A CA 1
ATOM 765 C C . MET A 1 96 ? -1.895 -8.890 -14.525 1.00 78.38 96 MET A C 1
ATOM 767 O O . MET A 1 96 ? -2.711 -8.287 -15.210 1.00 78.38 96 MET A O 1
ATOM 771 N N . GLY A 1 97 ? -1.443 -8.406 -13.364 1.00 79.69 97 GLY A N 1
ATOM 772 C CA . GLY A 1 97 ? -1.953 -7.173 -12.765 1.00 79.69 97 GLY A CA 1
ATOM 773 C C . GLY A 1 97 ? -3.383 -7.285 -12.250 1.00 79.69 97 GLY A C 1
ATOM 774 O O . GLY A 1 97 ? -4.036 -6.264 -12.071 1.00 79.69 97 GLY A O 1
ATOM 775 N N . THR A 1 98 ? -3.895 -8.502 -12.059 1.00 86.69 98 THR A N 1
ATOM 776 C CA . THR A 1 98 ? -5.293 -8.729 -11.688 1.00 86.69 98 THR A CA 1
ATOM 777 C C . THR A 1 98 ? -5.447 -8.976 -10.195 1.00 86.69 98 THR A C 1
ATOM 779 O O . THR A 1 98 ? -4.535 -9.457 -9.514 1.00 86.69 98 THR A O 1
ATOM 782 N N . ILE A 1 99 ? -6.633 -8.643 -9.692 1.00 90.88 99 ILE A N 1
ATOM 783 C CA . ILE A 1 99 ? -7.032 -8.836 -8.302 1.00 90.88 99 ILE A CA 1
ATOM 784 C C . ILE A 1 99 ? -8.212 -9.800 -8.261 1.00 90.88 99 ILE A C 1
ATOM 786 O O . ILE A 1 99 ? -9.183 -9.629 -8.994 1.00 90.88 99 ILE A O 1
ATOM 790 N N . GLU A 1 100 ? -8.149 -10.778 -7.365 1.00 91.94 100 GLU A N 1
ATOM 791 C CA . GLU A 1 100 ? -9.233 -11.720 -7.098 1.00 91.94 100 GLU A CA 1
ATOM 792 C C . GLU A 1 100 ? -9.571 -11.733 -5.607 1.00 91.94 100 GLU A C 1
ATOM 794 O O . GLU A 1 100 ? -8.683 -11.664 -4.757 1.00 91.94 100 GLU A O 1
ATOM 799 N N . LEU A 1 101 ? -10.856 -11.867 -5.280 1.00 91.56 101 LEU A N 1
ATOM 800 C CA . LEU A 1 101 ? -11.317 -12.061 -3.908 1.00 91.56 101 LEU A CA 1
ATOM 801 C C . LEU A 1 101 ? -11.581 -13.552 -3.674 1.00 91.56 101 LEU A C 1
ATOM 803 O O . LEU A 1 101 ? -12.353 -14.177 -4.398 1.00 91.56 101 LEU A O 1
ATOM 807 N N . LEU A 1 102 ? -10.911 -14.137 -2.685 1.00 92.25 102 LEU A N 1
ATOM 808 C CA . LEU A 1 102 ? -10.828 -15.585 -2.490 1.00 92.25 102 LEU A CA 1
ATOM 809 C C . LEU A 1 102 ? -11.207 -15.976 -1.063 1.00 92.25 102 LEU A C 1
ATOM 811 O O . LEU A 1 102 ? -10.938 -15.245 -0.119 1.00 92.25 102 LEU A O 1
ATOM 815 N N . THR A 1 103 ? -11.779 -17.163 -0.877 1.00 90.50 103 THR A N 1
ATOM 816 C CA . THR A 1 103 ? -12.100 -17.710 0.458 1.00 90.50 103 THR A CA 1
ATOM 817 C C . THR A 1 103 ? -10.947 -18.499 1.084 1.00 90.50 103 THR A C 1
ATOM 819 O O . THR A 1 103 ? -11.032 -18.907 2.240 1.00 90.50 103 THR A O 1
ATOM 822 N N . SER A 1 104 ? -9.881 -18.753 0.324 1.00 88.06 104 SER A N 1
ATOM 823 C CA . SER A 1 104 ? -8.701 -19.499 0.764 1.00 88.06 104 SER A CA 1
ATOM 824 C C . SER A 1 104 ? -7.445 -19.022 0.026 1.00 88.06 104 SER A C 1
ATOM 826 O O . SER A 1 104 ? -7.542 -18.645 -1.147 1.00 88.06 104 SER A O 1
ATOM 828 N N . PRO A 1 105 ? -6.264 -19.065 0.666 1.00 87.81 105 PRO A N 1
ATOM 829 C CA . PRO A 1 105 ? -5.016 -18.649 0.039 1.00 87.81 105 PRO A CA 1
ATOM 830 C C . PRO A 1 105 ? -4.614 -19.572 -1.119 1.00 87.81 105 PRO A C 1
ATOM 832 O O . PRO A 1 105 ? -4.778 -20.789 -1.041 1.00 87.81 105 PRO A O 1
ATOM 835 N N . LYS A 1 106 ? -4.052 -18.985 -2.182 1.00 89.94 106 LYS A N 1
ATOM 836 C CA . LYS A 1 106 ? -3.438 -19.694 -3.315 1.00 89.94 106 LYS A CA 1
ATOM 837 C C . LYS A 1 106 ? -1.944 -19.372 -3.346 1.00 89.94 106 LYS A C 1
ATOM 839 O O . LYS A 1 106 ? -1.574 -18.208 -3.257 1.00 89.94 106 LYS A O 1
ATOM 844 N N . SER A 1 107 ? -1.091 -20.382 -3.501 1.00 83.88 107 SER A N 1
ATOM 845 C CA . SER A 1 107 ? 0.375 -20.222 -3.468 1.00 83.88 107 SER A CA 1
ATOM 846 C C . SER A 1 107 ? 0.948 -19.396 -4.625 1.00 83.88 107 SER A C 1
ATOM 848 O O . SER A 1 107 ? 2.049 -18.870 -4.512 1.00 83.88 107 SER A O 1
ATOM 850 N N . GLU A 1 108 ? 0.224 -19.292 -5.738 1.00 86.62 108 GLU A N 1
ATOM 851 C CA . GLU A 1 108 ? 0.672 -18.586 -6.948 1.00 86.62 108 GLU A CA 1
ATOM 852 C C . GLU A 1 108 ? 0.395 -17.076 -6.920 1.00 86.62 108 GLU A C 1
ATOM 854 O O . GLU A 1 108 ? 0.877 -16.340 -7.783 1.00 86.62 108 GLU A O 1
ATOM 859 N N . LEU A 1 109 ? -0.384 -16.611 -5.942 1.00 87.88 109 LEU A N 1
ATOM 860 C CA . LEU A 1 109 ? -0.798 -15.220 -5.802 1.00 87.88 109 LEU A CA 1
ATOM 861 C C . LEU A 1 109 ? -0.158 -14.604 -4.560 1.00 87.88 109 LEU A C 1
ATOM 863 O O . LEU A 1 109 ? 0.072 -15.276 -3.553 1.00 87.88 109 LEU A O 1
ATOM 867 N N . LEU A 1 110 ? 0.082 -13.295 -4.599 1.00 86.69 110 LEU A N 1
ATOM 868 C CA . LEU A 1 110 ? 0.379 -12.555 -3.380 1.00 86.69 110 LEU A CA 1
ATOM 869 C C . LEU A 1 110 ? -0.930 -12.395 -2.602 1.00 86.69 110 LEU A C 1
ATOM 871 O O . LEU A 1 110 ? -1.836 -11.686 -3.032 1.00 86.69 110 LEU A O 1
ATOM 875 N N . MET A 1 111 ? -1.026 -13.086 -1.472 1.00 90.25 111 MET A N 1
ATOM 876 C CA . MET A 1 111 ? -2.241 -13.139 -0.667 1.00 90.25 111 MET A CA 1
ATOM 877 C C . MET A 1 111 ? -2.213 -12.084 0.436 1.00 90.25 111 MET A C 1
ATOM 879 O O . MET A 1 111 ? -1.263 -12.017 1.217 1.00 90.25 111 MET A O 1
ATOM 883 N N . VAL A 1 112 ? -3.284 -11.303 0.536 1.00 87.38 112 VAL A N 1
ATOM 884 C CA . VAL A 1 112 ? -3.471 -10.283 1.568 1.00 87.38 112 VAL A CA 1
ATOM 885 C C . VAL A 1 112 ? -4.788 -10.535 2.287 1.00 87.38 112 VAL A C 1
ATOM 887 O O . VAL A 1 112 ? -5.841 -10.656 1.665 1.00 87.38 112 VAL A O 1
ATOM 890 N N . HIS A 1 113 ? -4.720 -10.632 3.610 1.00 85.94 113 HIS A N 1
ATOM 891 C CA . HIS A 1 113 ? -5.873 -10.855 4.475 1.00 85.94 113 HIS A CA 1
ATOM 892 C C . HIS A 1 113 ? -6.139 -9.631 5.336 1.00 85.94 113 HIS A C 1
ATOM 894 O O . HIS A 1 113 ? -5.229 -8.878 5.687 1.00 85.94 113 HIS A O 1
ATOM 900 N N . SER A 1 114 ? -7.410 -9.444 5.650 1.00 82.19 114 SER A N 1
ATOM 901 C CA . SER A 1 114 ? -7.910 -8.334 6.430 1.00 82.19 114 SER A CA 1
ATOM 902 C C . SER A 1 114 ? -8.309 -8.824 7.822 1.00 82.19 114 SER A C 1
ATOM 904 O O . SER A 1 114 ? -9.351 -9.452 8.016 1.00 82.19 114 SER A O 1
ATOM 906 N N . GLU A 1 115 ? -7.453 -8.553 8.803 1.00 81.38 115 GLU A N 1
ATOM 907 C CA . GLU A 1 115 ? -7.705 -8.884 10.208 1.00 81.38 115 GLU A CA 1
ATOM 908 C C . GLU A 1 115 ? -8.510 -7.789 10.899 1.00 81.38 115 GLU A C 1
ATOM 910 O O . GLU A 1 115 ? -8.625 -6.669 10.412 1.00 81.38 115 GLU A O 1
ATOM 915 N N . THR A 1 116 ? -9.091 -8.063 12.060 1.00 81.31 116 THR A N 1
ATOM 916 C CA . THR A 1 116 ? -9.762 -6.991 12.801 1.00 81.31 116 THR A CA 1
ATOM 917 C C . THR A 1 116 ? -8.766 -5.934 13.277 1.00 81.31 116 THR A C 1
ATOM 919 O O . THR A 1 116 ? -7.634 -6.275 13.627 1.00 81.31 116 THR A O 1
ATOM 922 N N . PRO A 1 117 ? -9.191 -4.666 13.437 1.00 80.31 117 PRO A N 1
ATOM 923 C CA . PRO A 1 117 ? -8.346 -3.628 14.022 1.00 80.31 117 PRO A CA 1
ATOM 924 C C . PRO A 1 117 ? -7.701 -4.038 15.354 1.00 80.31 117 PRO A C 1
ATOM 926 O O . PRO A 1 117 ? -6.564 -3.678 15.634 1.00 80.31 117 PRO A O 1
ATOM 929 N N . ILE A 1 118 ? -8.394 -4.834 16.178 1.00 82.69 118 ILE A N 1
ATOM 930 C CA . ILE A 1 118 ? -7.839 -5.315 17.448 1.00 82.69 118 ILE A CA 1
ATOM 931 C C . ILE A 1 118 ? -6.782 -6.413 17.260 1.00 82.69 118 ILE A C 1
ATOM 933 O O . ILE A 1 118 ? -5.785 -6.412 17.976 1.00 82.69 118 ILE A O 1
ATOM 937 N N . GLU A 1 119 ? -6.963 -7.325 16.304 1.00 85.56 119 GLU A N 1
ATOM 938 C CA . GLU A 1 119 ? -5.971 -8.355 15.969 1.00 85.56 119 GLU A CA 1
ATOM 939 C C . GLU A 1 119 ? -4.711 -7.723 15.378 1.00 85.56 119 GLU A C 1
ATOM 941 O O . GLU A 1 119 ? -3.614 -8.017 15.856 1.00 85.56 119 GLU A O 1
ATOM 946 N N . ILE A 1 120 ? -4.873 -6.783 14.438 1.00 82.69 120 ILE A N 1
ATOM 947 C CA . ILE A 1 120 ? -3.769 -6.004 13.861 1.00 82.69 120 ILE A CA 1
ATOM 948 C C . ILE A 1 120 ? -3.011 -5.296 14.980 1.00 82.69 120 ILE A C 1
ATOM 950 O O . ILE A 1 120 ? -1.800 -5.465 15.111 1.00 82.69 120 ILE A O 1
ATOM 954 N N . TRP A 1 121 ? -3.728 -4.557 15.833 1.00 84.25 121 TRP A N 1
ATOM 955 C CA . TRP A 1 121 ? -3.131 -3.846 16.958 1.00 84.25 121 TRP A CA 1
ATOM 956 C C . TRP A 1 121 ? -2.336 -4.785 17.870 1.00 84.25 121 TRP A C 1
ATOM 958 O O . TRP A 1 121 ? -1.197 -4.488 18.218 1.00 84.25 121 TRP A O 1
ATOM 968 N N . ASN A 1 122 ? -2.895 -5.945 18.218 1.00 85.06 122 ASN A N 1
ATOM 969 C CA . ASN A 1 122 ? -2.246 -6.911 19.105 1.00 85.06 122 ASN A CA 1
ATOM 970 C C . ASN A 1 122 ? -0.983 -7.543 18.499 1.00 85.06 122 ASN A C 1
ATOM 972 O O . ASN A 1 122 ? -0.080 -7.918 19.248 1.00 85.06 122 ASN A O 1
ATOM 976 N N . ARG A 1 123 ? -0.898 -7.648 17.170 1.00 86.06 123 ARG A N 1
ATOM 977 C CA . ARG A 1 123 ? 0.265 -8.203 16.461 1.00 86.06 123 ARG A CA 1
ATOM 978 C C . ARG A 1 123 ? 1.398 -7.214 16.241 1.00 86.06 123 ARG A C 1
ATOM 980 O O . ARG A 1 123 ? 2.512 -7.642 15.948 1.00 86.06 123 ARG A O 1
ATOM 987 N N . LEU A 1 124 ? 1.150 -5.913 16.390 1.00 84.56 124 LEU A N 1
ATOM 988 C CA . LEU A 1 124 ? 2.205 -4.911 16.278 1.00 84.56 124 LEU A CA 1
ATOM 989 C C . LEU A 1 124 ? 3.338 -5.209 17.283 1.00 84.56 124 LEU A C 1
ATOM 991 O O . LEU A 1 124 ? 3.057 -5.601 18.426 1.00 84.56 124 LEU A O 1
ATOM 995 N N . PRO A 1 125 ? 4.613 -4.987 16.916 1.00 92.25 125 PRO A N 1
ATOM 996 C CA . PRO A 1 125 ? 5.723 -5.055 17.859 1.00 92.25 125 PRO A CA 1
ATOM 997 C C . PRO A 1 125 ? 5.464 -4.176 19.085 1.00 92.25 125 PRO A C 1
ATOM 999 O O . PRO A 1 125 ? 4.893 -3.087 18.972 1.00 92.25 125 PRO A O 1
ATOM 1002 N N . GLN A 1 126 ? 5.882 -4.640 20.265 1.00 90.56 126 GLN A N 1
ATOM 1003 C CA . GLN A 1 126 ? 5.616 -3.935 21.522 1.00 90.56 126 GLN A CA 1
ATOM 1004 C C . GLN A 1 126 ? 6.170 -2.502 21.506 1.00 90.56 126 GLN A C 1
ATOM 1006 O O . GLN A 1 126 ? 5.497 -1.587 21.970 1.00 90.56 126 GLN A O 1
ATOM 1011 N N . GLU A 1 127 ? 7.356 -2.297 20.934 1.00 92.81 127 GLU A N 1
ATOM 1012 C CA . GLU A 1 127 ? 7.982 -0.977 20.793 1.00 92.81 127 GLU A CA 1
ATOM 1013 C C . GLU A 1 127 ? 7.130 -0.021 19.953 1.00 92.81 127 GLU A C 1
ATOM 1015 O O . GLU A 1 127 ? 6.861 1.104 20.375 1.00 92.81 127 GLU A O 1
ATOM 1020 N N . LEU A 1 128 ? 6.631 -0.490 18.805 1.00 87.94 128 LEU A N 1
ATOM 1021 C CA . LEU A 1 128 ? 5.784 0.305 17.919 1.00 87.94 128 LEU A CA 1
ATOM 1022 C C . LEU A 1 128 ? 4.445 0.644 18.581 1.00 87.94 128 LEU A C 1
ATOM 1024 O O . LEU A 1 128 ? 3.996 1.786 18.505 1.00 87.94 128 LEU A O 1
ATOM 1028 N N . ARG A 1 129 ? 3.829 -0.313 19.290 1.00 88.81 129 ARG A N 1
ATOM 1029 C CA . ARG A 1 129 ? 2.621 -0.040 20.086 1.00 88.81 129 ARG A CA 1
ATOM 1030 C C . ARG A 1 129 ? 2.873 1.022 21.142 1.00 88.81 129 ARG A C 1
ATOM 1032 O O . ARG A 1 129 ? 2.094 1.964 21.236 1.00 88.81 129 ARG A O 1
ATOM 1039 N N . SER A 1 130 ? 3.944 0.886 21.922 1.00 89.50 130 SER A N 1
ATOM 1040 C CA . SER A 1 130 ? 4.303 1.857 22.959 1.00 89.50 130 SER A CA 1
ATOM 1041 C C . SER A 1 130 ? 4.539 3.246 22.369 1.00 89.50 130 SER A C 1
ATOM 1043 O O . SER A 1 130 ? 4.053 4.230 22.921 1.00 89.50 130 SER A O 1
ATOM 1045 N N . TYR A 1 131 ? 5.222 3.327 21.225 1.00 89.69 131 TYR A N 1
ATOM 1046 C CA . TYR A 1 131 ? 5.436 4.581 20.510 1.00 89.69 131 TYR A CA 1
ATOM 1047 C C . TYR A 1 131 ? 4.115 5.219 20.063 1.00 89.69 131 TYR A C 1
ATOM 1049 O O . TYR A 1 131 ? 3.864 6.377 20.387 1.00 89.69 131 TYR A O 1
ATOM 1057 N N . LEU A 1 132 ? 3.245 4.465 19.382 1.00 85.44 132 LEU A N 1
ATOM 1058 C CA . LEU A 1 132 ? 1.950 4.961 18.907 1.00 85.44 132 LEU A CA 1
ATOM 1059 C C . LEU A 1 132 ? 1.055 5.414 20.065 1.00 85.44 132 LEU A C 1
ATOM 1061 O O . LEU A 1 132 ? 0.471 6.492 19.995 1.00 85.44 132 LEU A O 1
ATOM 1065 N N . ILE A 1 133 ? 0.994 4.635 21.149 1.00 86.06 133 ILE A N 1
ATOM 1066 C CA . ILE A 1 133 ? 0.276 5.018 22.372 1.00 86.06 133 ILE A CA 1
ATOM 1067 C C . ILE A 1 133 ? 0.843 6.326 22.922 1.00 86.06 133 ILE A C 1
ATOM 1069 O O . ILE A 1 133 ? 0.072 7.227 23.222 1.00 86.06 133 ILE A O 1
ATOM 1073 N N . GLY A 1 134 ? 2.169 6.456 23.018 1.00 87.06 134 GLY A N 1
ATOM 1074 C CA . GLY A 1 134 ? 2.818 7.672 23.506 1.00 87.06 134 GLY A CA 1
ATOM 1075 C C . GLY A 1 134 ? 2.492 8.903 22.658 1.00 87.06 134 GLY A C 1
ATOM 1076 O O . GLY A 1 134 ? 2.131 9.940 23.210 1.00 87.06 134 GLY A O 1
ATOM 1077 N N . GLN A 1 135 ? 2.562 8.787 21.328 1.00 86.12 135 GLN A N 1
ATOM 1078 C CA . GLN A 1 135 ? 2.212 9.877 20.410 1.00 86.12 135 GLN A CA 1
ATOM 1079 C C . GLN A 1 135 ? 0.751 10.296 20.571 1.00 86.12 135 GLN A C 1
ATOM 1081 O O . GLN A 1 135 ? 0.451 11.475 20.742 1.00 86.12 135 GLN A O 1
ATOM 1086 N N . LEU A 1 136 ? -0.164 9.332 20.576 1.00 82.75 136 LEU A N 1
ATOM 1087 C CA . LEU A 1 136 ? -1.592 9.610 20.675 1.00 82.75 136 LEU A CA 1
ATOM 1088 C C . LEU A 1 136 ? -1.976 10.149 22.053 1.00 82.75 136 LEU A C 1
ATOM 1090 O O . LEU A 1 136 ? -2.781 11.072 22.144 1.00 82.75 136 LEU A O 1
ATOM 1094 N N . ASP A 1 137 ? -1.375 9.635 23.124 1.00 84.50 137 ASP A N 1
ATOM 1095 C CA . ASP A 1 137 ? -1.579 10.148 24.475 1.00 84.50 137 ASP A CA 1
ATOM 1096 C C . ASP A 1 137 ? -1.152 11.616 24.593 1.00 84.50 137 ASP A C 1
ATOM 1098 O O . ASP A 1 137 ? -1.816 12.366 25.305 1.00 84.50 137 ASP A O 1
ATOM 1102 N N . MET A 1 138 ? -0.097 12.055 23.892 1.00 85.50 138 MET A N 1
ATOM 1103 C CA . MET A 1 138 ? 0.269 13.477 23.837 1.00 85.50 138 MET A CA 1
ATOM 1104 C C . MET A 1 138 ? -0.813 14.317 23.154 1.00 85.50 138 MET A C 1
ATOM 1106 O O . MET A 1 138 ? -1.185 15.359 23.687 1.00 85.50 138 MET A O 1
ATOM 1110 N N . PHE A 1 139 ? -1.363 13.853 22.027 1.00 80.25 139 PHE A N 1
ATOM 1111 C CA . PHE A 1 139 ? -2.455 14.548 21.332 1.00 80.25 139 PHE A CA 1
ATOM 1112 C C . PHE A 1 139 ? -3.751 14.603 22.150 1.00 80.25 139 PHE A C 1
ATOM 1114 O O . PHE A 1 139 ? -4.509 15.564 22.051 1.00 80.25 139 PHE A O 1
ATOM 1121 N N . MET A 1 140 ? -4.013 13.583 22.969 1.00 83.25 140 MET A N 1
ATOM 1122 C CA . MET A 1 140 ? -5.225 13.474 23.788 1.00 83.25 140 MET A CA 1
ATOM 1123 C C . MET A 1 140 ? -5.102 14.152 25.162 1.00 83.25 140 MET A C 1
ATOM 1125 O O . MET A 1 140 ? -6.016 14.041 25.986 1.00 83.25 140 MET A O 1
ATOM 1129 N N . ARG A 1 141 ? -3.985 14.828 25.447 1.00 84.75 141 ARG A N 1
ATOM 1130 C CA . ARG A 1 141 ? -3.798 15.617 26.668 1.00 84.75 141 ARG A CA 1
ATOM 1131 C C . ARG A 1 141 ? -4.100 17.084 26.402 1.00 84.75 141 ARG A C 1
ATOM 1133 O O . ARG A 1 141 ? -3.756 17.632 25.362 1.00 84.75 141 ARG A O 1
ATOM 1140 N N . ASN A 1 142 ? -4.724 17.740 27.374 1.00 79.44 142 ASN A N 1
ATOM 1141 C CA . ASN A 1 142 ? -4.860 19.193 27.343 1.00 79.44 142 ASN A CA 1
ATOM 1142 C C . ASN A 1 142 ? -3.535 19.887 27.718 1.00 79.44 142 ASN A C 1
ATOM 1144 O O . ASN A 1 142 ? -2.567 19.244 28.125 1.00 79.44 142 ASN A O 1
ATOM 1148 N N . SER A 1 143 ? -3.514 21.221 27.664 1.00 76.69 143 SER A N 1
ATOM 1149 C CA . SER A 1 143 ? -2.350 22.039 28.048 1.00 76.69 143 SER A CA 1
ATOM 1150 C C . SER A 1 143 ? -1.884 21.851 29.501 1.00 76.69 143 SER A C 1
ATOM 1152 O O . SER A 1 143 ? -0.772 22.244 29.839 1.00 76.69 143 SER A O 1
ATOM 1154 N N . LYS A 1 144 ? -2.706 21.232 30.359 1.00 78.38 144 LYS A N 1
ATOM 1155 C CA . LYS A 1 144 ? -2.385 20.888 31.754 1.00 78.38 144 LYS A CA 1
ATOM 1156 C C . LYS A 1 144 ? -1.909 19.437 31.919 1.00 78.38 144 LYS A C 1
ATOM 1158 O O . LYS A 1 144 ? -1.676 18.998 33.040 1.00 78.38 144 LYS A O 1
ATOM 1163 N N . GLY A 1 145 ? -1.790 18.679 30.828 1.00 76.38 145 GLY A N 1
ATOM 1164 C CA . GLY A 1 145 ? -1.362 17.280 30.835 1.00 76.38 145 GLY A CA 1
ATOM 1165 C C . GLY A 1 145 ? -2.443 16.278 31.252 1.00 76.38 145 GLY A C 1
ATOM 1166 O O . GLY A 1 145 ? -2.143 15.090 31.371 1.00 76.38 145 GLY A O 1
ATOM 1167 N N . CYS A 1 146 ? -3.690 16.712 31.458 1.00 77.50 146 CYS A N 1
ATOM 1168 C CA . CYS A 1 146 ? -4.797 15.816 31.786 1.00 77.50 146 CYS A CA 1
ATOM 1169 C C . CYS A 1 146 ? -5.343 15.155 30.521 1.00 77.50 146 CYS A C 1
ATOM 1171 O O . CYS A 1 146 ? -5.530 15.819 29.500 1.00 77.50 146 CYS A O 1
ATOM 1173 N N . TYR A 1 147 ? -5.652 13.862 30.611 1.00 76.88 147 TYR A N 1
ATOM 1174 C CA . TYR A 1 147 ? -6.333 13.145 29.539 1.00 76.88 147 TYR A CA 1
ATOM 1175 C C . TYR A 1 147 ? -7.734 13.717 29.313 1.00 76.88 147 TYR A C 1
ATOM 1177 O O . TYR A 1 147 ? -8.534 13.783 30.244 1.00 76.88 147 TYR A O 1
ATOM 1185 N N . LEU A 1 148 ? -8.025 14.087 28.067 1.00 78.44 148 LEU A N 1
ATOM 1186 C CA . LEU A 1 148 ? -9.344 14.547 27.628 1.00 78.44 148 LEU A CA 1
ATOM 1187 C C . LEU A 1 148 ? -10.354 13.398 27.502 1.00 78.44 148 LEU A C 1
ATOM 1189 O O . LEU A 1 148 ? -11.554 13.637 27.533 1.00 78.44 148 LEU A O 1
ATOM 1193 N N . LEU A 1 149 ? -9.858 12.164 27.370 1.00 82.56 149 LEU A N 1
ATOM 1194 C CA . LEU A 1 149 ? -10.646 10.964 27.100 1.00 82.56 149 LEU A CA 1
ATOM 1195 C C . LEU A 1 149 ? -10.457 9.901 28.187 1.00 82.56 149 LEU A C 1
ATOM 1197 O O . LEU A 1 149 ? -9.341 9.653 28.672 1.00 82.56 149 LEU A O 1
ATOM 1201 N N . SER A 1 150 ? -11.545 9.207 28.512 1.00 85.44 150 SER A N 1
ATOM 1202 C CA . SER A 1 150 ? -11.553 8.022 29.366 1.00 85.44 150 SER A CA 1
ATOM 1203 C C . SER A 1 150 ? -10.734 6.877 28.758 1.00 85.44 150 SER A C 1
ATOM 1205 O O . SER A 1 150 ? -10.413 6.846 27.569 1.00 85.44 150 SER A O 1
ATOM 1207 N N . LYS A 1 151 ? -10.412 5.867 29.574 1.00 84.38 151 LYS A N 1
ATOM 1208 C CA . LYS A 1 151 ? -9.685 4.674 29.107 1.00 84.38 151 LYS A CA 1
ATOM 1209 C C . LYS A 1 151 ? -10.414 3.954 27.961 1.00 84.38 151 LYS A C 1
ATOM 1211 O O . LYS A 1 151 ? -9.752 3.412 27.078 1.00 84.38 151 LYS A O 1
ATOM 1216 N N . LEU A 1 152 ? -11.749 3.944 27.984 1.00 85.62 152 LEU A N 1
ATOM 1217 C CA . LEU A 1 152 ? -12.564 3.318 26.943 1.00 85.62 152 LEU A CA 1
ATOM 1218 C C . LEU A 1 152 ? -12.504 4.120 25.639 1.00 85.62 152 LEU A C 1
ATOM 1220 O O . LEU A 1 152 ? -12.235 3.547 24.587 1.00 85.62 152 LEU A O 1
ATOM 1224 N N . GLU A 1 153 ? -12.674 5.438 25.713 1.00 85.38 153 GLU A N 1
ATOM 1225 C CA . GLU A 1 153 ? -12.625 6.323 24.543 1.00 85.38 153 GLU A CA 1
ATOM 1226 C C . GLU A 1 153 ? -11.256 6.297 23.863 1.00 85.38 153 GLU A C 1
ATOM 1228 O O . GLU A 1 153 ? -11.186 6.156 22.645 1.00 85.38 153 GLU A O 1
ATOM 1233 N N . ARG A 1 154 ? -10.156 6.292 24.628 1.00 84.00 154 ARG A N 1
ATOM 1234 C CA . ARG A 1 154 ? -8.808 6.123 24.054 1.00 84.00 154 ARG A CA 1
ATOM 1235 C C . ARG A 1 154 ? -8.664 4.806 23.291 1.00 84.00 154 ARG A C 1
ATOM 1237 O O . ARG A 1 154 ? -8.083 4.775 22.211 1.00 84.00 154 ARG A O 1
ATOM 1244 N N . LYS A 1 155 ? -9.229 3.714 23.819 1.00 83.38 155 LYS A N 1
ATOM 1245 C CA . LYS A 1 155 ? -9.225 2.416 23.127 1.00 83.38 155 LYS A CA 1
ATOM 1246 C C . LYS A 1 155 ? -10.000 2.483 21.807 1.00 83.38 155 LYS A C 1
ATOM 1248 O O . LYS A 1 155 ? -9.546 1.899 20.827 1.00 83.38 155 LYS A O 1
ATOM 1253 N N . MET A 1 156 ? -11.122 3.202 21.770 1.00 84.94 156 MET A N 1
ATOM 1254 C CA . MET A 1 156 ? -11.882 3.416 20.534 1.00 84.94 156 MET A CA 1
ATOM 1255 C C . MET A 1 156 ? -11.086 4.234 19.510 1.00 84.94 156 MET A C 1
ATOM 1257 O O . MET A 1 156 ? -11.062 3.864 18.341 1.00 84.94 156 MET A O 1
ATOM 1261 N N . VAL A 1 157 ? -10.355 5.269 19.940 1.00 85.19 157 VAL A N 1
ATOM 1262 C CA . VAL A 1 157 ? -9.461 6.045 19.059 1.00 85.19 157 VAL A CA 1
ATOM 1263 C C . VAL A 1 157 ? -8.383 5.151 18.435 1.00 85.19 157 VAL A C 1
ATOM 1265 O O . VAL A 1 157 ? -8.163 5.205 17.227 1.00 85.19 157 VAL A O 1
ATOM 1268 N N . TYR A 1 158 ? -7.757 4.265 19.216 1.00 83.19 158 TYR A N 1
ATOM 1269 C CA . TYR A 1 158 ? -6.757 3.319 18.692 1.00 83.19 158 TYR A CA 1
ATOM 1270 C C . TYR A 1 158 ? -7.342 2.353 17.663 1.00 83.19 158 TYR A C 1
ATOM 1272 O O . TYR A 1 158 ? -6.724 2.084 16.630 1.00 83.19 158 TYR A O 1
ATOM 1280 N N . GLN A 1 159 ? -8.552 1.855 17.916 1.00 83.56 159 GLN A N 1
ATOM 1281 C CA . GLN A 1 159 ? -9.255 0.989 16.974 1.00 83.56 159 GLN A CA 1
ATOM 1282 C C . GLN A 1 159 ? -9.633 1.729 15.688 1.00 83.56 159 GLN A C 1
ATOM 1284 O O . GLN A 1 159 ? -9.427 1.182 14.607 1.00 83.56 159 GLN A O 1
ATOM 1289 N N . PHE A 1 160 ? -10.111 2.971 15.786 1.00 84.50 160 PHE A N 1
ATOM 1290 C CA . PHE A 1 160 ? -10.417 3.809 14.628 1.00 84.50 160 PHE A CA 1
ATOM 1291 C C . PHE A 1 160 ? -9.173 4.065 13.767 1.00 84.50 160 PHE A C 1
ATOM 1293 O O . PHE A 1 160 ? -9.201 3.860 12.557 1.00 84.50 160 PHE A O 1
ATOM 1300 N N . LEU A 1 161 ? -8.045 4.421 14.382 1.00 84.38 161 LEU A N 1
ATOM 1301 C CA . LEU A 1 161 ? -6.784 4.631 13.663 1.00 84.38 161 LEU A CA 1
ATOM 1302 C C . LEU A 1 161 ? -6.284 3.364 12.977 1.00 84.38 161 LEU A C 1
ATOM 1304 O O . LEU A 1 161 ? -5.812 3.412 11.841 1.00 84.38 161 LEU A O 1
ATOM 1308 N N . THR A 1 162 ? -6.410 2.220 13.647 1.00 85.25 162 THR A N 1
ATOM 1309 C CA . THR A 1 162 ? -6.030 0.936 13.054 1.00 85.25 162 THR A CA 1
ATOM 1310 C C . THR A 1 162 ? -6.943 0.580 11.877 1.00 85.25 162 THR A C 1
ATOM 1312 O O . THR A 1 162 ? -6.457 0.079 10.868 1.00 85.25 162 THR A O 1
ATOM 1315 N N . TYR A 1 163 ? -8.235 0.912 11.953 1.00 86.62 163 TYR A N 1
ATOM 1316 C CA . TYR A 1 163 ? -9.185 0.740 10.851 1.00 86.62 163 TYR A CA 1
ATOM 1317 C C . TYR A 1 163 ? -8.842 1.611 9.630 1.00 86.62 163 TYR A C 1
ATOM 1319 O O . TYR A 1 163 ? -8.785 1.109 8.510 1.00 86.62 163 TYR A O 1
ATOM 1327 N N . ILE A 1 164 ? -8.531 2.897 9.828 1.00 85.31 164 ILE A N 1
ATOM 1328 C CA . ILE A 1 164 ? -8.062 3.768 8.735 1.00 85.31 164 ILE A CA 1
ATOM 1329 C C . ILE A 1 164 ? -6.749 3.239 8.146 1.00 85.31 164 ILE A C 1
ATOM 1331 O O . ILE A 1 164 ? -6.595 3.165 6.928 1.00 85.31 164 ILE A O 1
ATOM 1335 N N . SER A 1 165 ? -5.820 2.801 8.998 1.00 84.56 165 SER A N 1
ATOM 1336 C CA . SER A 1 165 ? -4.549 2.221 8.552 1.00 84.56 165 SER A CA 1
ATOM 1337 C C . SER A 1 165 ? -4.775 0.976 7.692 1.00 84.56 165 SER A C 1
ATOM 1339 O O . SER A 1 165 ? -4.137 0.811 6.659 1.00 84.56 165 SER A O 1
ATOM 1341 N N . GLN A 1 166 ? -5.718 0.120 8.079 1.00 87.56 166 GLN A N 1
ATOM 1342 C CA . GLN A 1 166 ? -6.103 -1.068 7.326 1.00 87.56 166 GLN A CA 1
ATOM 1343 C C . GLN A 1 166 ? -6.648 -0.729 5.934 1.00 87.56 166 GLN A C 1
ATOM 1345 O O . GLN A 1 166 ? -6.215 -1.345 4.961 1.00 87.56 166 GLN A O 1
ATOM 1350 N N . ILE A 1 167 ? -7.531 0.270 5.814 1.00 88.88 167 ILE A N 1
ATOM 1351 C CA . ILE A 1 167 ? -7.999 0.763 4.506 1.00 88.88 167 ILE A CA 1
ATOM 1352 C C . ILE A 1 167 ? -6.804 1.190 3.651 1.00 88.88 167 ILE A C 1
ATOM 1354 O O . ILE A 1 167 ? -6.706 0.799 2.487 1.00 88.88 167 ILE A O 1
ATOM 1358 N N . ILE A 1 168 ? -5.874 1.950 4.237 1.00 89.50 168 ILE A N 1
ATOM 1359 C CA . ILE A 1 168 ? -4.687 2.445 3.540 1.00 89.50 168 ILE A CA 1
ATOM 1360 C C . ILE A 1 168 ? -3.825 1.276 3.043 1.00 89.50 168 ILE A C 1
ATOM 1362 O O . ILE A 1 168 ? -3.513 1.204 1.855 1.00 89.50 168 ILE A O 1
ATOM 1366 N N . PHE A 1 169 ? -3.483 0.326 3.915 1.00 88.56 169 PHE A N 1
ATOM 1367 C CA . PHE A 1 169 ? -2.638 -0.818 3.562 1.00 88.56 169 PHE A CA 1
ATOM 1368 C C . PHE A 1 169 ? -3.259 -1.713 2.488 1.00 88.56 169 PHE A C 1
ATOM 1370 O O . PHE A 1 169 ? -2.567 -2.092 1.543 1.00 88.56 169 PHE A O 1
ATOM 1377 N N . LEU A 1 170 ? -4.549 -2.034 2.604 1.00 90.62 170 LEU A N 1
ATOM 1378 C CA . LEU A 1 170 ? -5.238 -2.864 1.614 1.00 90.62 170 LEU A CA 1
ATOM 1379 C C . LEU A 1 170 ? -5.335 -2.162 0.257 1.00 90.62 170 LEU A C 1
ATOM 1381 O O . LEU A 1 170 ? -5.170 -2.809 -0.775 1.00 90.62 170 LEU A O 1
ATOM 1385 N N . SER A 1 171 ? -5.522 -0.842 0.253 1.00 92.00 171 SER A N 1
ATOM 1386 C CA . SER A 1 171 ? -5.503 -0.043 -0.974 1.00 92.00 171 SER A CA 1
ATOM 1387 C C . SER A 1 171 ? -4.124 -0.087 -1.645 1.00 92.00 171 SER A C 1
ATOM 1389 O O . SER A 1 171 ? -4.019 -0.393 -2.829 1.00 92.00 171 SER A O 1
ATOM 1391 N N . TYR A 1 172 ? -3.033 0.086 -0.891 1.00 90.19 172 TYR A N 1
ATOM 1392 C CA . TYR A 1 172 ? -1.684 -0.079 -1.450 1.00 90.19 172 TYR A CA 1
ATOM 1393 C C . TYR A 1 172 ? -1.414 -1.492 -1.964 1.00 90.19 172 TYR A C 1
ATOM 1395 O O . TYR A 1 172 ? -0.778 -1.646 -3.007 1.00 90.19 172 TYR A O 1
ATOM 1403 N N . ALA A 1 173 ? -1.902 -2.520 -1.267 1.00 89.38 173 ALA A N 1
ATOM 1404 C CA . ALA A 1 173 ? -1.744 -3.901 -1.702 1.00 89.38 173 ALA A CA 1
ATOM 1405 C C . ALA A 1 173 ? -2.353 -4.138 -3.091 1.00 89.38 173 ALA A C 1
ATOM 1407 O O . ALA A 1 173 ? -1.709 -4.757 -3.940 1.00 89.38 173 ALA A O 1
ATOM 1408 N N . VAL A 1 174 ? -3.552 -3.605 -3.352 1.00 91.19 174 VAL A N 1
ATOM 1409 C CA . VAL A 1 174 ? -4.169 -3.720 -4.679 1.00 91.19 174 VAL A CA 1
ATOM 1410 C C . VAL A 1 174 ? -3.479 -2.828 -5.711 1.00 91.19 174 VAL A C 1
ATOM 1412 O O . VAL A 1 174 ? -3.271 -3.271 -6.836 1.00 91.19 1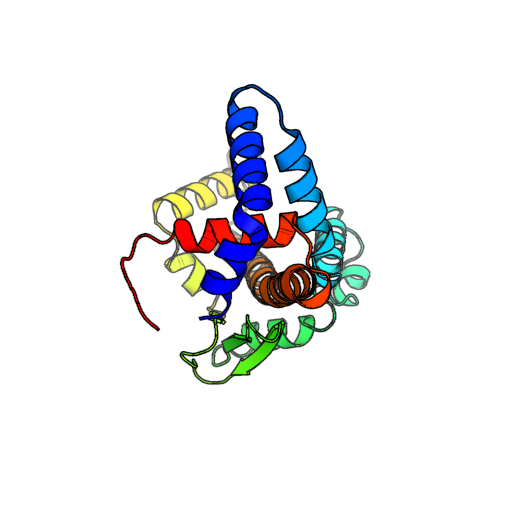74 VAL A O 1
ATOM 1415 N N . PHE A 1 175 ? -3.024 -1.624 -5.353 1.00 92.12 175 PHE A N 1
ATOM 1416 C CA . PHE A 1 175 ? -2.347 -0.726 -6.301 1.00 92.12 175 PHE A CA 1
ATOM 1417 C C . PHE A 1 175 ? -0.989 -1.247 -6.769 1.00 92.12 175 PHE A C 1
ATOM 1419 O O . PHE A 1 175 ? -0.589 -0.972 -7.900 1.00 92.12 175 PHE A O 1
ATOM 1426 N N . ILE A 1 176 ? -0.293 -2.038 -5.944 1.00 88.12 176 ILE A N 1
ATOM 1427 C CA . ILE A 1 176 ? 0.951 -2.709 -6.349 1.00 88.12 176 ILE A CA 1
ATOM 1428 C C . ILE A 1 176 ? 0.720 -3.584 -7.586 1.00 88.12 176 ILE A C 1
ATOM 1430 O O . ILE A 1 176 ? 1.613 -3.673 -8.425 1.00 88.12 176 ILE A O 1
ATOM 1434 N N . SER A 1 177 ? -0.458 -4.194 -7.738 1.00 86.00 177 SER A N 1
ATOM 1435 C CA . SER A 1 177 ? -0.777 -5.012 -8.914 1.00 86.00 177 SER A CA 1
ATOM 1436 C C . SER A 1 177 ? -0.760 -4.192 -10.207 1.00 86.00 177 SER A C 1
ATOM 1438 O O . SER A 1 177 ? -0.008 -4.519 -11.126 1.00 86.00 177 SER A O 1
ATOM 1440 N N . GLY A 1 178 ? -1.493 -3.074 -10.235 1.00 87.44 178 GLY A N 1
ATOM 1441 C CA . GLY A 1 178 ? -1.545 -2.156 -11.370 1.00 87.44 178 GLY A CA 1
ATOM 1442 C C . GLY A 1 178 ? -0.191 -1.509 -11.644 1.00 87.44 178 GLY A C 1
ATOM 1443 O O . GLY A 1 178 ? 0.238 -1.433 -12.792 1.00 87.44 178 GLY A O 1
ATOM 1444 N N . PHE A 1 179 ? 0.543 -1.138 -10.592 1.00 89.75 179 PHE A N 1
ATOM 1445 C CA . PHE A 1 179 ? 1.907 -0.633 -10.732 1.00 89.75 179 PHE A CA 1
ATOM 1446 C C . PHE A 1 179 ? 2.834 -1.649 -11.410 1.00 89.75 179 PHE A C 1
ATOM 1448 O O . PHE A 1 179 ? 3.572 -1.300 -12.330 1.00 89.75 179 PHE A O 1
ATOM 1455 N N . MET A 1 180 ? 2.805 -2.912 -10.970 1.00 84.44 180 MET A N 1
ATOM 1456 C CA . MET A 1 180 ? 3.654 -3.961 -11.541 1.00 84.44 180 MET A CA 1
ATOM 1457 C C . MET A 1 180 ? 3.262 -4.284 -12.982 1.00 84.44 180 MET A C 1
ATOM 1459 O O . MET A 1 180 ? 4.154 -4.511 -13.795 1.00 84.44 180 MET A O 1
ATOM 1463 N N . ALA A 1 181 ? 1.970 -4.249 -13.315 1.00 85.12 181 ALA A N 1
ATOM 1464 C CA . ALA A 1 181 ? 1.493 -4.423 -14.683 1.00 85.12 181 ALA A CA 1
ATOM 1465 C C . ALA A 1 181 ? 1.973 -3.296 -15.607 1.00 85.12 181 ALA A C 1
ATOM 1467 O O . ALA A 1 181 ? 2.541 -3.568 -16.662 1.00 85.12 181 ALA A O 1
ATOM 1468 N N . ASN A 1 182 ? 1.843 -2.039 -15.172 1.00 88.50 182 ASN A N 1
ATOM 1469 C CA . ASN A 1 182 ? 2.327 -0.876 -15.919 1.00 88.50 182 ASN A CA 1
ATOM 1470 C C . ASN A 1 182 ? 3.850 -0.910 -16.113 1.00 88.50 182 ASN A C 1
ATOM 1472 O O . ASN A 1 182 ? 4.356 -0.582 -17.186 1.00 88.50 182 ASN A O 1
ATOM 1476 N N . LEU A 1 183 ? 4.592 -1.333 -15.085 1.00 85.25 183 LEU A N 1
ATOM 1477 C CA . LEU A 1 183 ? 6.038 -1.517 -15.180 1.00 85.25 183 LEU A CA 1
ATOM 1478 C C . LEU A 1 183 ? 6.395 -2.653 -16.150 1.00 85.25 183 LEU A C 1
ATOM 1480 O O . LEU A 1 183 ? 7.334 -2.519 -16.930 1.00 85.25 183 LEU A O 1
ATOM 1484 N N . TYR A 1 184 ? 5.656 -3.762 -16.116 1.00 81.00 184 TYR A N 1
ATOM 1485 C CA . TYR A 1 184 ? 5.873 -4.898 -17.007 1.00 81.00 184 TYR A CA 1
ATOM 1486 C C . TYR A 1 184 ? 5.623 -4.534 -18.476 1.00 81.00 184 TYR A C 1
ATOM 1488 O O . TYR A 1 184 ? 6.464 -4.849 -19.316 1.00 81.00 184 TYR A O 1
ATOM 1496 N N . ASP A 1 185 ? 4.538 -3.814 -18.775 1.00 83.44 185 ASP A N 1
ATOM 1497 C CA . ASP A 1 185 ? 4.234 -3.273 -20.110 1.00 83.44 185 ASP A CA 1
ATOM 1498 C C . ASP A 1 185 ? 5.400 -2.432 -20.655 1.00 83.44 185 ASP A C 1
ATOM 1500 O O . ASP A 1 185 ? 5.883 -2.643 -21.769 1.00 83.44 185 ASP A O 1
ATOM 1504 N N . ARG A 1 186 ? 5.959 -1.542 -19.826 1.00 82.50 186 ARG A N 1
ATOM 1505 C CA . ARG A 1 186 ? 7.131 -0.737 -20.205 1.00 82.50 186 ARG A CA 1
ATOM 1506 C C . ARG A 1 186 ? 8.366 -1.575 -20.519 1.00 82.50 186 ARG A C 1
ATOM 1508 O O . ARG A 1 186 ? 9.108 -1.250 -21.444 1.00 82.50 186 ARG A O 1
ATOM 1515 N N . VAL A 1 187 ? 8.599 -2.640 -19.755 1.00 77.38 187 VAL A N 1
ATOM 1516 C CA . VAL A 1 187 ? 9.752 -3.530 -19.953 1.00 77.38 187 VAL A CA 1
ATOM 1517 C C . VAL A 1 187 ? 9.587 -4.386 -21.208 1.00 77.38 187 VAL A C 1
ATOM 1519 O O . VAL A 1 187 ? 10.531 -4.511 -21.984 1.00 77.38 187 VAL A O 1
ATOM 1522 N N . MET A 1 188 ? 8.417 -4.994 -21.403 1.00 75.19 188 MET A N 1
ATOM 1523 C CA . MET A 1 188 ? 8.218 -6.030 -22.420 1.00 75.19 188 MET A CA 1
ATOM 1524 C C . MET A 1 188 ? 7.731 -5.476 -23.756 1.00 75.19 188 MET A C 1
ATOM 1526 O O . MET A 1 188 ? 8.270 -5.860 -24.795 1.00 75.19 188 MET A O 1
ATOM 1530 N N . GLU A 1 189 ? 6.764 -4.561 -23.732 1.00 75.56 189 GLU A N 1
ATOM 1531 C CA . GLU A 1 189 ? 6.140 -4.013 -24.940 1.00 75.56 189 GLU A CA 1
ATOM 1532 C C . GLU A 1 189 ? 6.898 -2.780 -25.432 1.00 75.56 189 GLU A C 1
ATOM 1534 O O . GLU A 1 189 ? 7.311 -2.710 -26.591 1.00 75.56 189 GLU A O 1
ATOM 1539 N N . LYS A 1 190 ? 7.163 -1.823 -24.533 1.00 79.06 190 LYS A N 1
ATOM 1540 C CA . LYS A 1 190 ? 7.832 -0.556 -24.892 1.00 79.06 190 LYS A CA 1
ATOM 1541 C C . LYS A 1 190 ? 9.354 -0.654 -24.928 1.00 79.06 190 LYS A C 1
ATOM 1543 O O . LYS A 1 190 ? 9.997 0.230 -25.486 1.00 79.06 190 LYS A O 1
ATOM 1548 N N . LYS A 1 191 ? 9.920 -1.727 -24.359 1.00 75.12 191 LYS A N 1
ATOM 1549 C CA . LYS A 1 191 ? 11.368 -1.985 -24.274 1.00 75.12 191 LYS A CA 1
ATOM 1550 C C . LYS A 1 191 ? 12.141 -0.792 -23.695 1.00 75.12 191 LYS A C 1
ATOM 1552 O O . LYS A 1 191 ? 13.215 -0.449 -24.175 1.00 75.12 191 LYS A O 1
ATOM 1557 N N . GLU A 1 192 ? 11.587 -0.151 -22.665 1.00 81.62 192 GLU A N 1
ATOM 1558 C CA . GLU A 1 192 ? 12.228 0.983 -21.996 1.00 81.62 192 GLU A CA 1
ATOM 1559 C C . GLU A 1 192 ? 13.449 0.520 -21.177 1.00 81.62 192 GLU A C 1
ATOM 1561 O O . GLU A 1 192 ? 13.331 -0.210 -20.186 1.00 81.62 192 GLU A O 1
ATOM 1566 N N . ASP A 1 193 ? 14.630 1.011 -21.554 1.00 80.88 193 ASP A N 1
ATOM 1567 C CA . ASP A 1 193 ? 15.928 0.659 -20.963 1.00 80.88 193 ASP A CA 1
ATOM 1568 C C . ASP A 1 193 ? 15.994 0.841 -19.438 1.00 80.88 193 ASP A C 1
ATOM 1570 O O . ASP A 1 193 ? 16.536 0.001 -18.708 1.00 80.88 193 ASP A O 1
ATOM 1574 N N . LEU A 1 194 ? 15.425 1.937 -18.929 1.00 81.31 194 LEU A N 1
ATOM 1575 C CA . LEU A 1 194 ? 15.433 2.251 -17.501 1.00 81.31 194 LEU A CA 1
ATOM 1576 C C . LEU A 1 194 ? 14.517 1.321 -16.697 1.00 81.31 194 LEU A C 1
ATOM 1578 O O . LEU A 1 194 ? 14.924 0.820 -15.645 1.00 81.31 194 LEU A O 1
ATOM 1582 N N . ALA A 1 195 ? 13.303 1.065 -17.197 1.00 77.75 195 ALA A N 1
ATOM 1583 C CA . ALA A 1 195 ? 12.351 0.149 -16.571 1.00 77.75 195 ALA A CA 1
ATOM 1584 C C . ALA A 1 195 ? 12.959 -1.253 -16.452 1.00 77.75 195 ALA A C 1
ATOM 1586 O O . ALA A 1 195 ? 12.894 -1.891 -15.395 1.00 77.75 195 ALA A O 1
ATOM 1587 N N . TYR A 1 196 ? 13.663 -1.687 -17.499 1.00 75.25 196 TYR A N 1
ATOM 1588 C CA . TYR A 1 196 ? 14.425 -2.924 -17.470 1.00 75.25 196 TYR A CA 1
ATOM 1589 C C . TYR A 1 196 ? 15.526 -2.920 -16.403 1.00 75.25 196 TYR A C 1
ATOM 1591 O O . TYR A 1 196 ? 15.635 -3.868 -15.619 1.00 75.25 196 TYR A O 1
ATOM 1599 N N . CYS A 1 197 ? 16.352 -1.872 -16.353 1.00 75.75 197 CYS A N 1
ATOM 1600 C CA . CYS A 1 197 ? 17.454 -1.792 -15.395 1.00 75.75 197 CYS A CA 1
ATOM 1601 C C . CYS A 1 197 ? 16.956 -1.849 -13.943 1.00 75.75 197 CYS A C 1
ATOM 1603 O O . CYS A 1 197 ? 17.558 -2.526 -13.101 1.00 75.75 197 CYS A O 1
ATOM 1605 N N . MET A 1 198 ? 15.814 -1.216 -13.666 1.00 73.69 198 MET A N 1
ATOM 1606 C CA . MET A 1 198 ? 15.148 -1.264 -12.365 1.00 73.69 198 MET A CA 1
ATOM 1607 C C . MET A 1 198 ? 14.599 -2.653 -12.031 1.00 73.69 198 MET A C 1
ATOM 1609 O O . MET A 1 198 ? 14.806 -3.137 -10.915 1.00 73.69 198 MET A O 1
ATOM 1613 N N . TRP A 1 199 ? 13.973 -3.336 -12.993 1.00 67.94 199 TRP A N 1
ATOM 1614 C CA . TRP A 1 199 ? 13.507 -4.714 -12.818 1.00 67.94 199 TRP A CA 1
ATOM 1615 C C . TRP A 1 199 ? 14.667 -5.678 -12.528 1.00 67.94 199 TRP A C 1
ATOM 1617 O O . TRP A 1 199 ? 14.607 -6.497 -11.608 1.00 67.94 199 TRP A O 1
ATOM 1627 N N . LYS A 1 200 ? 15.768 -5.555 -13.279 1.00 66.19 200 LYS A N 1
ATOM 1628 C CA . LYS A 1 200 ? 16.948 -6.424 -13.176 1.00 66.19 200 LYS A CA 1
ATOM 1629 C C . LYS A 1 200 ? 17.649 -6.317 -11.824 1.00 66.19 200 LYS A C 1
ATOM 1631 O O . LYS A 1 200 ? 18.005 -7.349 -11.253 1.00 66.19 200 LYS A O 1
ATOM 1636 N N . ARG A 1 201 ? 17.810 -5.104 -11.279 1.00 57.97 201 ARG A N 1
ATOM 1637 C CA . ARG A 1 201 ? 18.482 -4.901 -9.982 1.00 57.97 201 ARG A CA 1
ATOM 1638 C C . ARG A 1 201 ? 17.758 -5.613 -8.832 1.00 57.97 201 ARG A C 1
ATOM 1640 O O . ARG A 1 201 ? 18.420 -6.111 -7.921 1.00 57.97 201 ARG A O 1
ATOM 1647 N N . ARG A 1 202 ? 16.426 -5.734 -8.904 1.00 50.53 202 ARG A N 1
ATOM 1648 C CA . ARG A 1 202 ? 15.595 -6.438 -7.911 1.00 50.53 202 ARG A CA 1
ATOM 1649 C C . ARG A 1 202 ? 15.919 -7.930 -7.820 1.00 50.53 202 ARG A C 1
ATOM 1651 O O . ARG A 1 202 ? 16.004 -8.465 -6.721 1.00 50.53 202 ARG A O 1
ATOM 1658 N N . VAL A 1 203 ? 16.153 -8.586 -8.958 1.00 49.41 203 VAL A N 1
ATOM 1659 C CA . VAL A 1 203 ? 16.488 -10.020 -9.017 1.00 49.41 203 VAL A CA 1
ATOM 1660 C C . VAL A 1 203 ? 17.861 -10.291 -8.390 1.00 49.41 203 VAL A C 1
ATOM 1662 O O . VAL A 1 203 ? 18.025 -11.261 -7.660 1.00 49.41 203 VAL A O 1
ATOM 1665 N N . SER A 1 204 ? 18.835 -9.399 -8.592 1.00 42.41 204 SER A N 1
ATOM 1666 C CA . SER A 1 204 ? 20.194 -9.525 -8.035 1.00 42.41 204 SER A CA 1
ATOM 1667 C C . SER A 1 204 ? 20.330 -9.217 -6.537 1.00 42.41 204 SER A C 1
ATOM 1669 O O . SER A 1 204 ? 21.367 -9.530 -5.963 1.00 42.41 204 SER A O 1
ATOM 1671 N N . LEU A 1 205 ? 19.322 -8.605 -5.904 1.00 39.28 205 LEU A N 1
ATOM 1672 C CA . LEU A 1 205 ? 19.331 -8.256 -4.475 1.00 39.28 205 LEU A CA 1
ATOM 1673 C C . LEU A 1 205 ? 18.588 -9.270 -3.590 1.00 39.28 205 LEU A C 1
ATOM 1675 O O . LEU A 1 205 ? 18.494 -9.061 -2.384 1.00 39.28 205 LEU A O 1
ATOM 1679 N N . THR A 1 206 ? 18.070 -10.366 -4.154 1.00 33.97 206 THR A N 1
ATOM 1680 C CA . THR A 1 206 ? 17.526 -11.465 -3.344 1.00 33.97 206 THR A CA 1
ATOM 1681 C C . THR A 1 206 ? 18.674 -12.336 -2.815 1.00 33.97 206 THR A C 1
ATOM 1683 O O . THR A 1 206 ? 19.415 -12.917 -3.610 1.00 33.97 206 THR A O 1
ATOM 1686 N N . PRO A 1 207 ? 18.866 -12.453 -1.487 1.00 40.19 207 PRO A N 1
ATOM 1687 C CA . PRO A 1 207 ? 19.867 -13.340 -0.922 1.00 40.19 207 PRO A CA 1
ATOM 1688 C C . PRO A 1 207 ? 19.297 -14.758 -0.890 1.00 40.19 207 PRO A C 1
ATOM 1690 O O . PRO A 1 207 ? 18.883 -15.255 0.148 1.00 40.19 207 PRO A O 1
ATOM 1693 N N . SER A 1 208 ? 19.244 -15.425 -2.038 1.00 36.50 208 SER A N 1
ATOM 1694 C CA . SER A 1 208 ? 19.232 -16.885 -2.051 1.00 36.50 208 SER A CA 1
ATOM 1695 C C . SER A 1 208 ? 19.746 -17.386 -3.388 1.00 36.50 208 SER A C 1
ATOM 1697 O O . SER A 1 208 ? 19.234 -17.033 -4.448 1.00 36.50 208 SER A O 1
ATOM 1699 N N . GLY A 1 209 ? 20.777 -18.224 -3.327 1.00 38.25 209 GLY A N 1
ATOM 1700 C CA . GLY A 1 209 ? 21.231 -19.039 -4.439 1.00 38.25 209 GLY A CA 1
ATOM 1701 C C . GLY A 1 209 ? 20.215 -20.123 -4.781 1.00 38.25 209 GLY A C 1
ATOM 1702 O O . GLY A 1 209 ? 20.527 -21.302 -4.687 1.00 38.25 209 GLY A O 1
ATOM 1703 N N . THR A 1 210 ? 19.022 -19.739 -5.215 1.00 32.59 210 THR A N 1
ATOM 1704 C CA . THR A 1 210 ? 18.184 -20.591 -6.051 1.00 32.59 210 THR A CA 1
ATOM 1705 C C . THR A 1 210 ? 18.524 -20.254 -7.496 1.00 32.59 210 THR A C 1
ATOM 1707 O O . THR A 1 210 ? 17.939 -19.401 -8.160 1.00 32.59 210 THR A O 1
ATOM 1710 N N . ARG A 1 211 ? 19.563 -20.940 -7.991 1.00 38.59 211 ARG A N 1
ATOM 1711 C CA . ARG A 1 211 ? 19.519 -21.389 -9.383 1.00 38.59 211 ARG A CA 1
ATOM 1712 C C . ARG A 1 211 ? 18.200 -22.134 -9.505 1.00 38.59 211 ARG A C 1
ATOM 1714 O O . ARG A 1 211 ? 17.984 -22.987 -8.664 1.00 38.59 211 ARG A O 1
ATOM 1721 N N . ASP A 1 212 ? 17.374 -21.795 -10.483 1.00 31.38 212 ASP A N 1
ATOM 1722 C CA . ASP A 1 212 ? 16.668 -22.802 -11.263 1.00 31.38 212 ASP A CA 1
ATOM 1723 C C . ASP A 1 212 ? 16.096 -22.218 -12.557 1.00 31.38 212 ASP A C 1
ATOM 1725 O O . ASP A 1 212 ? 16.062 -21.001 -12.776 1.00 31.38 212 ASP A O 1
ATOM 1729 N N . LEU A 1 213 ? 15.844 -23.175 -13.443 1.00 30.39 213 LEU A N 1
ATOM 1730 C CA . LEU A 1 213 ? 15.506 -23.144 -14.862 1.00 30.39 213 LEU A CA 1
ATOM 1731 C C . LEU A 1 213 ? 14.261 -22.309 -15.205 1.00 30.39 213 LEU A C 1
ATOM 1733 O O . LEU A 1 213 ? 13.286 -22.333 -14.429 1.00 30.39 213 LEU A O 1
#